Protein AF-0000000076683366 (afdb_homodimer)

Nearest PDB structures (foldseek):
  3f72-assembly2_C  TM=7.910E-01  e=5.993E-04  Staphylococcus aureus
  1u2w-assembly1_A  TM=7.918E-01  e=7.223E-04  Staphylococcus aureus
  5hs9-assembly1_A  TM=7.122E-01  e=3.648E-02  Bacillus subtilis subsp. subtilis str. 168
  7kd3-assembly1_B  TM=6.855E-01  e=3.648E-02  Clostridioides difficile R20291
  1bja-assembly2_B  TM=6.372E-01  e=1.190E-01  Tequatrovirus T4

Solvent-accessible surface area (backbone atoms only — not comparable to full-atom values): 16752 Å² total; per-residue (Å²): 123,71,62,60,56,52,50,52,50,51,51,49,50,51,48,47,50,48,51,50,50,55,62,62,58,48,68,76,67,58,68,83,62,76,67,84,69,70,72,18,38,36,36,39,34,34,35,40,61,40,73,90,39,78,44,73,48,74,49,76,46,52,41,61,51,41,66,68,72,39,32,64,67,7,35,54,35,47,30,55,50,45,39,74,57,46,44,53,51,50,52,46,32,55,57,39,65,44,32,70,67,53,40,37,74,70,60,63,30,94,37,68,69,59,39,51,55,52,48,49,49,28,34,77,51,59,57,35,41,77,56,97,71,35,33,31,54,45,72,86,42,50,55,31,52,53,44,35,28,59,42,28,43,94,126,122,69,60,60,56,52,50,51,50,50,53,50,50,51,49,48,51,50,50,50,49,56,60,61,59,48,68,75,67,60,69,82,60,76,67,84,69,70,73,19,38,35,37,38,33,33,33,40,62,41,71,90,40,78,42,74,50,75,50,75,47,52,40,62,50,41,66,70,72,38,34,64,68,6,36,53,35,47,29,55,50,44,37,73,58,46,43,52,51,50,51,46,31,57,57,38,66,44,32,71,67,52,39,37,74,70,61,64,30,93,37,70,67,58,38,50,53,51,49,47,48,28,36,76,51,58,56,36,40,76,56,96,69,36,34,32,54,45,72,87,43,51,56,30,51,52,44,36,27,59,42,28,43,94,123

Foldseek 3Di:
DVVVVVVVVVVVVVVVVVVVVVVVPPPVVVVPPPPDPPFDKDKFWDWDQEPVGIATDIDMDTPVCCVPPVPPLVVQLVVLCPDQLSVLVLVVQRHPKDALVVCCVVVSDVDSVRSCVSQVSNVVSQQWDDDPRIIHGDRNCNRVVVVVVVVPDDD/DVVVVVVVVVVVVVVVVVVVVVVVPPPVVVVPPPPPPPFDKDKFWDWDQEPVGIATDIDMDTPVCCVPPVPPLVVQLVVLCPDQLSVLVLVVQRHHKDALVVCCVVVSDVDSVRSCVSVVSNVVSQQWDDDPRIIHGDRNCNRVVVVVVVVPDDD

Sequence (310 aa):
MDSLIERRLAELESRIVALEASASTRPDQKPTVRYDEVAGTVSFGGQAITGAGEVEYQWHRPTDYLRQEAFESSLERVGALAHPVRHAIMQQLLTTSTSVHELVELGIVSSTGTAYHHISALQASGWVRKKDGVLSIPPGRIIPLLTIVAAGENHMDSLIERRLAELESRIVALEASASTRPDQKPTVRYDEVAGTVSFGGQAITGAGEVEYQWHRPTDYLRQEAFESSLERVGALAHPVRHAIMQQLLTTSTSVHELVELGIVSSTGTAYHHISALQASGWVRKKDGVLSIPPGRIIPLLTIVAAGENH

InterPro domains:
  IPR011991 ArsR-like helix-turn-helix domain [cd00090] (80-130)
  IPR036388 Winged helix-like DNA-binding domain superfamily [G3DSA:1.10.10.10] (66-134)
  IPR036390 Winged helix DNA-binding domain superfamily [SSF46785] (60-130)

pLDDT: mean 83.83, std 20.77, range [31.48, 98.56]

Radius of gyration: 24.84 Å; Cα contacts (8 Å, |Δi|>4): 456; chains: 2; bounding box: 64×83×51 Å

Organism: NCBI:txid1408189

Structure (mmCIF, N/CA/C/O backbone):
data_AF-0000000076683366-model_v1
#
loop_
_entity.id
_entity.type
_entity.pdbx_description
1 polymer 'ArsR family transcriptional regulator'
#
loop_
_atom_site.group_PDB
_atom_site.id
_atom_site.type_symbol
_atom_site.label_atom_id
_atom_site.label_alt_id
_atom_site.label_comp_id
_atom_site.label_asym_id
_atom_site.label_entity_id
_atom_site.label_seq_id
_atom_site.pdbx_PDB_ins_code
_atom_site.Cartn_x
_atom_site.Cartn_y
_atom_site.Cartn_z
_atom_site.occupancy
_atom_site.B_iso_or_equiv
_atom_site.auth_seq_id
_atom_site.auth_comp_id
_atom_site.auth_asym_id
_atom_site.auth_atom_id
_atom_site.pdbx_PDB_model_num
ATOM 1 N N . MET A 1 1 ? -44.094 38.969 -12.242 1 44.12 1 MET A N 1
ATOM 2 C CA . MET A 1 1 ? -42.969 38.5 -11.414 1 44.12 1 MET A CA 1
ATOM 3 C C . MET A 1 1 ? -42.844 37 -11.422 1 44.12 1 MET A C 1
ATOM 5 O O . MET A 1 1 ? -41.75 36.438 -11.266 1 44.12 1 MET A O 1
ATOM 9 N N . ASP A 1 2 ? -44 36.312 -11.633 1 59.44 2 ASP A N 1
ATOM 10 C CA . ASP A 1 2 ? -44.156 34.844 -11.562 1 59.44 2 ASP A CA 1
ATOM 11 C C . ASP A 1 2 ? -43.531 34.156 -12.781 1 59.44 2 ASP A C 1
ATOM 13 O O . ASP A 1 2 ? -43.062 33.031 -12.695 1 59.44 2 ASP A O 1
ATOM 17 N N . SER A 1 3 ? -43.219 35 -13.82 1 68.75 3 SER A N 1
ATOM 18 C CA . SER A 1 3 ? -42.844 34.438 -15.117 1 68.75 3 SER A CA 1
ATOM 19 C C . SER A 1 3 ? -41.344 34.094 -15.156 1 68.75 3 SER A C 1
ATOM 21 O O . SER A 1 3 ? -40.969 33.094 -15.773 1 68.75 3 SER A O 1
ATOM 23 N N . LEU A 1 4 ? -40.594 34.875 -14.406 1 62.81 4 LEU A N 1
ATOM 24 C CA . LEU A 1 4 ? -39.156 34.625 -14.422 1 62.81 4 LEU A CA 1
ATOM 25 C C . LEU A 1 4 ? -38.812 33.344 -13.672 1 62.81 4 LEU A C 1
ATOM 27 O O . LEU A 1 4 ? -37.938 32.562 -14.125 1 62.81 4 LEU A O 1
ATOM 31 N N . ILE A 1 5 ? -39.562 33.188 -12.586 1 58.47 5 ILE A N 1
ATOM 32 C CA . ILE A 1 5 ? -39.312 31.984 -11.789 1 58.47 5 ILE A CA 1
ATOM 33 C C . ILE A 1 5 ? -39.719 30.734 -12.578 1 58.47 5 ILE A C 1
ATOM 35 O O . ILE A 1 5 ? -39 29.734 -12.562 1 58.47 5 ILE A O 1
ATOM 39 N N . GLU A 1 6 ? -40.75 30.828 -13.336 1 60.09 6 GLU A N 1
ATOM 40 C CA . GLU A 1 6 ? -41.219 29.688 -14.125 1 60.09 6 GLU A CA 1
ATOM 41 C C . GLU A 1 6 ? -40.219 29.344 -15.234 1 60.09 6 GLU A C 1
ATOM 43 O O . GLU A 1 6 ? -39.969 28.172 -15.516 1 60.09 6 GLU A O 1
ATOM 48 N N . ARG A 1 7 ? -39.594 30.422 -15.75 1 60.88 7 ARG A N 1
ATOM 49 C CA . ARG A 1 7 ? -38.594 30.203 -16.797 1 60.88 7 ARG A CA 1
ATOM 50 C C . ARG A 1 7 ? -37.344 29.547 -16.234 1 60.88 7 ARG A C 1
ATOM 52 O O . ARG A 1 7 ? -36.781 28.641 -16.859 1 60.88 7 ARG A O 1
ATOM 59 N N . ARG A 1 8 ? -37 30 -15.055 1 58.78 8 ARG A N 1
ATOM 60 C CA . ARG A 1 8 ? -35.812 29.422 -14.438 1 58.78 8 ARG A CA 1
ATOM 61 C C . ARG A 1 8 ? -36.031 27.969 -14.039 1 58.78 8 ARG A C 1
ATOM 63 O O . ARG A 1 8 ? -35.156 27.125 -14.203 1 58.78 8 ARG A O 1
ATOM 70 N N . LEU A 1 9 ? -37.281 27.688 -13.633 1 59.53 9 LEU A N 1
ATOM 71 C CA . LEU A 1 9 ? -37.625 26.312 -13.266 1 59.53 9 LEU A CA 1
ATOM 72 C C . LEU A 1 9 ? -37.594 25.406 -14.5 1 59.53 9 LEU A C 1
ATOM 74 O O . LEU A 1 9 ? -37.125 24.281 -14.438 1 59.53 9 LEU A O 1
ATOM 78 N N . ALA A 1 10 ? -38 25.922 -15.609 1 65.56 10 ALA A N 1
ATOM 79 C CA . ALA A 1 10 ? -38 25.141 -16.844 1 65.56 10 ALA A CA 1
ATOM 80 C C . ALA A 1 10 ? -36.594 24.844 -17.328 1 65.56 10 ALA A C 1
ATOM 82 O O . ALA A 1 10 ? -36.312 23.734 -17.797 1 65.56 10 ALA A O 1
ATOM 83 N N . GLU A 1 11 ? -35.75 25.828 -17.156 1 62.75 11 GLU A N 1
ATOM 84 C CA . GLU A 1 11 ? -34.375 25.625 -17.578 1 62.75 11 GLU A CA 1
ATOM 85 C C . GLU A 1 11 ? -33.688 24.594 -16.688 1 62.75 11 GLU A C 1
ATOM 87 O O . GLU A 1 11 ? -32.906 23.766 -17.172 1 62.75 11 GLU A O 1
ATOM 92 N N . LEU A 1 12 ? -34 24.719 -15.375 1 60.31 12 LEU A N 1
ATOM 93 C CA . LEU A 1 12 ? -33.406 23.75 -14.461 1 60.31 12 LEU A CA 1
ATOM 94 C C . LEU A 1 12 ? -33.906 22.344 -14.727 1 60.31 12 LEU A C 1
ATOM 96 O O . LEU A 1 12 ? -33.156 21.375 -14.695 1 60.31 12 LEU A O 1
ATOM 100 N N . GLU A 1 13 ? -35.125 22.188 -14.992 1 64.56 13 GLU A N 1
ATOM 101 C CA . GLU A 1 13 ? -35.688 20.891 -15.32 1 64.56 13 GLU A CA 1
ATOM 102 C C . GLU A 1 13 ? -35.094 20.312 -16.594 1 64.56 13 GLU A C 1
ATOM 104 O O . GLU A 1 13 ? -34.812 19.125 -16.672 1 64.56 13 GLU A O 1
ATOM 109 N N . SER A 1 14 ? -34.844 21.188 -17.547 1 66.31 14 SER A N 1
ATOM 110 C CA . SER A 1 14 ? -34.219 20.766 -18.781 1 66.31 14 SER A CA 1
ATOM 111 C C . SER A 1 14 ? -32.781 20.281 -18.547 1 66.31 14 SER A C 1
ATOM 113 O O . SER A 1 14 ? -32.344 19.297 -19.141 1 66.31 14 SER A O 1
ATOM 115 N N . ARG A 1 15 ? -32.125 20.984 -17.625 1 58.88 15 ARG A N 1
ATOM 116 C CA . ARG A 1 15 ? -30.766 20.578 -17.312 1 58.88 15 ARG A CA 1
ATOM 117 C C . ARG A 1 15 ? -30.75 19.234 -16.578 1 58.88 15 ARG A C 1
ATOM 119 O O . ARG A 1 15 ? -29.875 18.391 -16.844 1 58.88 15 ARG A O 1
ATOM 126 N N . ILE A 1 16 ? -31.734 19.016 -15.734 1 57.88 16 ILE A N 1
ATOM 127 C CA . ILE A 1 16 ? -31.812 17.734 -15.039 1 57.88 16 ILE A CA 1
ATOM 128 C C . ILE A 1 16 ? -32.094 16.625 -16.047 1 57.88 16 ILE A C 1
ATOM 130 O O . ILE A 1 16 ? -31.5 15.547 -15.977 1 57.88 16 ILE A O 1
ATOM 134 N N . VAL A 1 17 ? -33 16.859 -16.906 1 59.88 17 VAL A N 1
ATOM 135 C CA . VAL A 1 17 ? -33.312 15.867 -17.906 1 59.88 17 VAL A CA 1
ATOM 136 C C . VAL A 1 17 ? -32.094 15.539 -18.734 1 59.88 17 VAL A C 1
ATOM 138 O O . VAL A 1 17 ? -31.812 14.367 -19.031 1 59.88 17 VAL A O 1
ATOM 141 N N . ALA A 1 18 ? -31.328 16.609 -19.062 1 56.91 18 ALA A N 1
ATOM 142 C CA . ALA A 1 18 ? -30.109 16.406 -19.844 1 56.91 18 ALA A CA 1
ATOM 143 C C . ALA A 1 18 ? -29.078 15.625 -19.031 1 56.91 18 ALA A C 1
ATOM 145 O O . ALA A 1 18 ? -28.406 14.734 -19.562 1 56.91 18 ALA A O 1
ATOM 146 N N . LEU A 1 19 ? -28.969 15.914 -17.734 1 51.5 19 LEU A N 1
ATOM 147 C CA . LEU A 1 19 ? -28.031 15.195 -16.875 1 51.5 19 LEU A CA 1
ATOM 148 C C . LEU A 1 19 ? -28.484 13.758 -16.656 1 51.5 19 LEU A C 1
ATOM 150 O O . LEU A 1 19 ? -27.672 12.836 -16.641 1 51.5 19 LEU A O 1
ATOM 154 N N . GLU A 1 20 ? -29.734 13.578 -16.453 1 52.38 20 GLU A N 1
ATOM 155 C CA . GLU A 1 20 ? -30.25 12.227 -16.312 1 52.38 20 GLU A CA 1
ATOM 156 C C . GLU A 1 20 ? -30.078 11.422 -17.594 1 52.38 20 GLU A C 1
ATOM 158 O O . GLU A 1 20 ? -29.75 10.234 -17.547 1 52.38 20 GLU A O 1
ATOM 163 N N . ALA A 1 21 ? -30.359 12.078 -18.719 1 50.31 21 ALA A N 1
ATOM 164 C CA . ALA A 1 21 ? -30.188 11.438 -20.031 1 50.31 21 ALA A CA 1
ATOM 165 C C . ALA A 1 21 ? -28.734 11.086 -20.281 1 50.31 21 ALA A C 1
ATOM 167 O O . ALA A 1 21 ? -28.438 10.023 -20.828 1 50.31 21 ALA A O 1
ATOM 168 N N . SER A 1 22 ? -27.781 12.055 -19.953 1 45.84 22 SER A N 1
ATOM 169 C CA . SER A 1 22 ? -26.359 11.758 -20.094 1 45.84 22 SER A CA 1
ATOM 170 C C . SER A 1 22 ? -25.922 10.648 -19.156 1 45.84 22 SER A C 1
ATOM 172 O O . SER A 1 22 ? -25.016 9.883 -19.469 1 45.84 22 SER A O 1
ATOM 174 N N . ALA A 1 23 ? -26.547 10.625 -17.891 1 43.62 23 ALA A N 1
ATOM 175 C CA . ALA A 1 23 ? -26.219 9.547 -16.969 1 43.62 23 ALA A CA 1
ATOM 176 C C . ALA A 1 23 ? -26.766 8.211 -17.469 1 43.62 23 ALA A C 1
ATOM 178 O O . ALA A 1 23 ? -26.156 7.164 -17.266 1 43.62 23 ALA A O 1
ATOM 179 N N . SER A 1 24 ? -27.922 8.273 -18.016 1 41.22 24 SER A N 1
ATOM 180 C CA . SER A 1 24 ? -28.531 7.043 -18.516 1 41.22 24 SER A CA 1
ATOM 181 C C . SER A 1 24 ? -27.812 6.531 -19.766 1 41.22 24 SER A C 1
ATOM 183 O O . SER A 1 24 ? -27.906 5.352 -20.109 1 41.22 24 SER A O 1
ATOM 185 N N . THR A 1 25 ? -27.359 7.477 -20.562 1 40.66 25 THR A N 1
ATOM 186 C CA . THR A 1 25 ? -26.766 6.984 -21.797 1 40.66 25 THR A CA 1
ATOM 187 C C . THR A 1 25 ? -25.375 6.426 -21.547 1 40.66 25 THR A C 1
ATOM 189 O O . THR A 1 25 ? -24.625 6.152 -22.484 1 40.66 25 THR A O 1
ATOM 192 N N . ARG A 1 26 ? -24.797 6.746 -20.375 1 35.91 26 ARG A N 1
ATOM 193 C CA . ARG A 1 26 ? -23.594 5.938 -20.328 1 35.91 26 ARG A CA 1
ATOM 194 C C . ARG A 1 26 ? -23.906 4.457 -20.5 1 35.91 26 ARG A C 1
ATOM 196 O O . ARG A 1 26 ? -24.641 3.879 -19.703 1 35.91 26 ARG A O 1
ATOM 203 N N . PRO A 1 27 ? -24.031 4.008 -21.656 1 31.84 27 PRO A N 1
ATOM 204 C CA . PRO A 1 27 ? -24.266 2.568 -21.781 1 31.84 27 PRO A CA 1
ATOM 205 C C . PRO A 1 27 ? -23.578 1.766 -20.672 1 31.84 27 PRO A C 1
ATOM 207 O O . PRO A 1 27 ? -22.453 2.078 -20.297 1 31.84 27 PRO A O 1
ATOM 210 N N . ASP A 1 28 ? -24.266 1.354 -19.625 1 32.62 28 ASP A N 1
ATOM 211 C CA . ASP A 1 28 ? -23.797 0.214 -18.844 1 32.62 28 ASP A CA 1
ATOM 212 C C . ASP A 1 28 ? -23.094 -0.812 -19.719 1 32.62 28 ASP A C 1
ATOM 214 O O . ASP A 1 28 ? -23.75 -1.651 -20.344 1 32.62 28 ASP A O 1
ATOM 218 N N . GLN A 1 29 ? -22.438 -0.366 -20.734 1 33.47 29 GLN A N 1
ATOM 219 C CA . GLN A 1 29 ? -21.734 -1.474 -21.375 1 33.47 29 GLN A CA 1
ATOM 220 C C . GLN A 1 29 ? -21.297 -2.512 -20.344 1 33.47 29 GLN A C 1
ATOM 222 O O . GLN A 1 29 ? -20.406 -2.258 -19.531 1 33.47 29 GLN A O 1
ATOM 227 N N . LYS A 1 30 ? -22.234 -3.146 -19.859 1 34.09 30 LYS A N 1
ATOM 228 C CA . LYS A 1 30 ? -21.922 -4.41 -19.188 1 34.09 30 LYS A CA 1
ATOM 229 C C . LYS A 1 30 ? -20.781 -5.133 -19.891 1 34.09 30 LYS A C 1
ATOM 231 O O . LYS A 1 30 ? -20.875 -5.438 -21.078 1 34.09 30 LYS A O 1
ATOM 236 N N . PRO A 1 31 ? -19.531 -4.863 -19.656 1 34.16 31 PRO A N 1
ATOM 237 C CA . PRO A 1 31 ? -18.734 -5.855 -20.375 1 34.16 31 PRO A CA 1
ATOM 238 C C . PRO A 1 31 ? -19.438 -7.203 -20.516 1 34.16 31 PRO A C 1
ATOM 240 O O . PRO A 1 31 ? -20.188 -7.598 -19.609 1 34.16 31 PRO A O 1
ATOM 243 N N . THR A 1 32 ? -20.172 -7.602 -21.469 1 33.31 32 THR A N 1
ATOM 244 C CA . THR A 1 32 ? -20.375 -9.031 -21.656 1 33.31 32 THR A CA 1
ATOM 245 C C . THR A 1 32 ? -19.281 -9.836 -20.953 1 33.31 32 THR A C 1
ATOM 247 O O . THR A 1 32 ? -18.172 -9.953 -21.453 1 33.31 32 THR A O 1
ATOM 250 N N . VAL A 1 33 ? -19.156 -9.469 -19.719 1 35.44 33 VAL A N 1
ATOM 251 C CA . VAL A 1 33 ? -18.391 -10.344 -18.844 1 35.44 33 VAL A CA 1
ATOM 252 C C . VAL A 1 33 ? -18.797 -11.797 -19.078 1 35.44 33 VAL A C 1
ATOM 254 O O . VAL A 1 33 ? -19.953 -12.164 -18.859 1 35.44 33 VAL A O 1
ATOM 257 N N . ARG A 1 34 ? -18.438 -12.461 -20.109 1 34.75 34 ARG A N 1
ATOM 258 C CA . ARG A 1 34 ? -18.406 -13.914 -20 1 34.75 34 ARG A CA 1
ATOM 259 C C . ARG A 1 34 ? -18.359 -14.344 -18.531 1 34.75 34 ARG A C 1
ATOM 261 O O . ARG A 1 34 ? -17.484 -13.898 -17.781 1 34.75 34 ARG A O 1
ATOM 268 N N . TYR A 1 35 ? -19.5 -14.719 -17.766 1 34.53 35 TYR A N 1
ATOM 269 C CA . TYR A 1 35 ? -19.875 -15.336 -16.5 1 34.53 35 TYR A CA 1
ATOM 270 C C . TYR A 1 35 ? -18.688 -16.078 -15.891 1 34.53 35 TYR A C 1
ATOM 272 O O . TYR A 1 35 ? -18.5 -16.078 -14.672 1 34.53 35 TYR A O 1
ATOM 280 N N . ASP A 1 36 ? -18.219 -17.172 -16.547 1 38.06 36 ASP A N 1
ATOM 281 C CA . ASP A 1 36 ? -17.781 -18.328 -15.773 1 38.06 36 ASP A CA 1
ATOM 282 C C . ASP A 1 36 ? -16.703 -17.938 -14.766 1 38.06 36 ASP A C 1
ATOM 284 O O . ASP A 1 36 ? -16.281 -18.766 -13.945 1 38.06 36 ASP A O 1
ATOM 288 N N . GLU A 1 37 ? -15.625 -17.188 -15.125 1 46.41 37 GLU A N 1
ATOM 289 C CA . GLU A 1 37 ? -14.531 -16.984 -14.172 1 46.41 37 GLU A CA 1
ATOM 290 C C . GLU A 1 37 ? -14.938 -16.016 -13.07 1 46.41 37 GLU A C 1
ATOM 292 O O . GLU A 1 37 ? -15.305 -14.867 -13.352 1 46.41 37 GLU A O 1
ATOM 297 N N . VAL A 1 38 ? -15.844 -16.312 -12.055 1 49.78 38 VAL A N 1
ATOM 298 C CA . VAL A 1 38 ? -16.172 -15.688 -10.781 1 49.78 38 VAL A CA 1
ATOM 299 C C . VAL A 1 38 ? -15.164 -14.578 -10.484 1 49.78 38 VAL A C 1
ATOM 301 O O . VAL A 1 38 ? -14.023 -14.852 -10.125 1 49.78 38 VAL A O 1
ATOM 304 N N . ALA A 1 39 ? -15.094 -13.391 -11.102 1 69.31 39 ALA A N 1
ATOM 305 C CA . ALA A 1 39 ? -14.281 -12.18 -11.047 1 69.31 39 ALA A CA 1
ATOM 306 C C . ALA A 1 39 ? -14.445 -11.469 -9.703 1 69.31 39 ALA A C 1
ATOM 308 O O . ALA A 1 39 ? -15.562 -11.258 -9.242 1 69.31 39 ALA A O 1
ATOM 309 N N . GLY A 1 40 ? -13.734 -11.711 -8.602 1 91 40 GLY A N 1
ATOM 310 C CA . GLY A 1 40 ? -13.695 -11.094 -7.281 1 91 40 GLY A CA 1
ATOM 311 C C . GLY A 1 40 ? -13.586 -9.578 -7.336 1 91 40 GLY A C 1
ATOM 312 O O . GLY A 1 40 ? -13.359 -9.008 -8.406 1 91 40 GLY A O 1
ATOM 313 N N . THR A 1 41 ? -14.164 -8.898 -6.309 1 95.94 41 THR A N 1
ATOM 314 C CA . THR A 1 41 ? -14.062 -7.449 -6.188 1 95.94 41 THR A CA 1
ATOM 315 C C . THR A 1 41 ? -13.359 -7.062 -4.891 1 95.94 41 THR A C 1
ATOM 317 O O . THR A 1 41 ? -13.328 -7.848 -3.939 1 95.94 41 THR A O 1
ATOM 320 N N . VAL A 1 42 ? -12.781 -5.934 -4.965 1 97.62 42 VAL A N 1
ATOM 321 C CA . VAL A 1 42 ? -12.227 -5.297 -3.775 1 97.62 42 VAL A CA 1
ATOM 322 C C . VAL A 1 42 ? -12.836 -3.902 -3.609 1 97.62 42 VAL A C 1
ATOM 324 O O . VAL A 1 42 ? -13.023 -3.18 -4.59 1 97.62 42 VAL A O 1
ATOM 327 N N . SER A 1 43 ? -13.109 -3.529 -2.361 1 98.19 43 SER A N 1
ATOM 328 C CA . SER A 1 43 ? -13.602 -2.195 -2.023 1 98.19 43 SER A CA 1
ATOM 329 C C . SER A 1 43 ? -12.891 -1.64 -0.795 1 98.19 43 SER A C 1
ATOM 331 O O . SER A 1 43 ? -12.453 -2.398 0.071 1 98.19 43 SER A O 1
ATOM 333 N N . PHE A 1 44 ? -12.797 -0.328 -0.761 1 98.44 44 PHE A N 1
ATOM 334 C CA . PHE A 1 44 ? -12.352 0.36 0.443 1 98.44 44 PHE A CA 1
ATOM 335 C C . PHE A 1 44 ? -13.023 1.719 0.577 1 98.44 44 PHE A C 1
ATOM 337 O O . PHE A 1 44 ? -13.586 2.238 -0.392 1 98.44 44 PHE A O 1
ATOM 344 N N . GLY A 1 45 ? -12.961 2.207 1.709 1 97.75 45 GLY A N 1
ATOM 345 C CA . GLY A 1 45 ? -13.547 3.504 2.012 1 97.75 45 GLY A CA 1
ATOM 346 C C . GLY A 1 45 ? -13.398 3.898 3.471 1 97.75 45 GLY A C 1
ATOM 347 O O . GLY A 1 45 ? -12.852 3.141 4.27 1 97.75 45 GLY A O 1
ATOM 348 N N . GLY A 1 46 ? -13.844 5.156 3.678 1 97.31 46 GLY A N 1
ATOM 349 C CA . GLY A 1 46 ? -13.766 5.648 5.043 1 97.31 46 GLY A CA 1
ATOM 350 C C . GLY A 1 46 ? -14.047 7.133 5.164 1 97.31 46 GLY A C 1
ATOM 351 O O . GLY A 1 46 ? -14.531 7.758 4.215 1 97.31 46 GLY A O 1
ATOM 352 N N . GLN A 1 47 ? -13.898 7.535 6.336 1 95 47 GLN A N 1
ATOM 353 C CA . GLN A 1 47 ? -14.031 8.938 6.707 1 95 47 GLN A CA 1
ATOM 354 C C . GLN A 1 47 ? -12.914 9.367 7.648 1 95 47 GLN A C 1
ATOM 356 O O . GLN A 1 47 ? -12.508 8.609 8.523 1 95 47 GLN A O 1
ATOM 361 N N . ALA A 1 48 ? -12.484 10.539 7.379 1 93.12 48 ALA A N 1
ATOM 362 C CA . ALA A 1 48 ? -11.438 11.078 8.25 1 93.12 48 ALA A CA 1
ATOM 363 C C . ALA A 1 48 ? -11.609 12.586 8.43 1 93.12 48 ALA A C 1
ATOM 365 O O . ALA A 1 48 ? -12.188 13.258 7.578 1 93.12 48 ALA A O 1
ATOM 366 N N . ILE A 1 49 ? -11.172 12.992 9.547 1 84.31 49 ILE A N 1
ATOM 367 C CA . ILE A 1 49 ? -11.102 14.422 9.812 1 84.31 49 ILE A CA 1
ATOM 368 C C . ILE A 1 49 ? -9.648 14.883 9.812 1 84.31 49 ILE A C 1
ATOM 370 O O . ILE A 1 49 ? -8.812 14.328 10.531 1 84.31 49 ILE A O 1
ATOM 374 N N . THR A 1 50 ? -9.391 15.734 8.938 1 78.75 50 THR A N 1
ATOM 375 C CA . THR A 1 50 ? -8.047 16.297 8.867 1 78.75 50 THR A CA 1
ATOM 376 C C . THR A 1 50 ? -8.078 17.812 9.133 1 78.75 50 THR A C 1
ATOM 378 O O . THR A 1 50 ? -9.141 18.375 9.383 1 78.75 50 THR A O 1
ATOM 381 N N . GLY A 1 51 ? -6.848 18.391 9.266 1 72.81 51 GLY A N 1
ATOM 382 C CA . GLY A 1 51 ? -6.797 19.828 9.375 1 72.81 51 GLY A CA 1
ATOM 383 C C . GLY A 1 51 ? -7.523 20.547 8.25 1 72.81 51 GLY A C 1
ATOM 384 O O . GLY A 1 51 ? -7.992 21.672 8.414 1 72.81 51 GLY A O 1
ATOM 385 N N . ALA A 1 52 ? -7.562 19.906 7.117 1 72.06 52 ALA A N 1
ATOM 386 C CA . ALA A 1 52 ? -8.172 20.516 5.938 1 72.06 52 ALA A CA 1
ATOM 387 C C . ALA A 1 52 ? -9.68 20.281 5.91 1 72.06 52 ALA A C 1
ATOM 389 O O . ALA A 1 52 ? -10.383 20.844 5.074 1 72.06 52 ALA A O 1
ATOM 390 N N . GLY A 1 53 ? -10.18 19.594 6.816 1 81.5 53 GLY A N 1
ATOM 391 C CA . GLY A 1 53 ? -11.602 19.297 6.848 1 81.5 53 GLY A CA 1
ATOM 392 C C . GLY A 1 53 ? -11.906 17.812 6.836 1 81.5 53 GLY A C 1
ATOM 393 O O . GLY A 1 53 ? -11.016 16.984 7.039 1 81.5 53 GLY A O 1
ATOM 394 N N . GLU A 1 54 ? -13.188 17.578 6.664 1 89.62 54 GLU A N 1
ATOM 395 C CA . GLU A 1 54 ? -13.641 16.203 6.637 1 89.62 54 GLU A CA 1
ATOM 396 C C . GLU A 1 54 ? -13.555 15.617 5.223 1 89.62 54 GLU A C 1
ATOM 398 O O . GLU A 1 54 ? -13.898 16.297 4.25 1 89.62 54 GLU A O 1
ATOM 403 N N . VAL A 1 55 ? -13.078 14.391 5.176 1 93 55 VAL A N 1
ATOM 404 C CA . VAL A 1 55 ? -13.023 13.711 3.883 1 93 55 VAL A CA 1
ATOM 405 C C . VAL A 1 55 ? -13.727 12.359 3.975 1 93 55 VAL A C 1
ATOM 407 O O . VAL A 1 55 ? -13.617 11.656 4.984 1 93 55 VAL A O 1
ATOM 410 N N . GLU A 1 56 ? -14.531 12.078 2.977 1 93.62 56 GLU A N 1
ATOM 411 C CA . GLU A 1 56 ? -15.188 10.781 2.797 1 93.62 56 GLU A CA 1
ATOM 412 C C . GLU A 1 56 ? -14.938 10.234 1.396 1 93.62 56 GLU A C 1
ATOM 414 O O . GLU A 1 56 ? -15.008 10.969 0.41 1 93.62 56 GLU A O 1
ATOM 419 N N . TYR A 1 57 ? -14.656 8.977 1.355 1 93 57 TYR A N 1
ATOM 420 C CA . TYR A 1 57 ? -14.258 8.383 0.083 1 93 57 TYR A CA 1
ATOM 421 C C . TYR A 1 57 ? -14.586 6.895 0.051 1 93 57 TYR A C 1
ATOM 423 O O . TYR A 1 57 ? -14.484 6.207 1.071 1 93 57 TYR A O 1
ATOM 431 N N . GLN A 1 58 ? -15.086 6.391 -1.068 1 94.94 58 GLN A N 1
ATOM 432 C CA . GLN A 1 58 ? -15.281 4.969 -1.316 1 94.94 58 GLN A CA 1
ATOM 433 C C . GLN A 1 58 ? -14.852 4.594 -2.732 1 94.94 58 GLN A C 1
ATOM 435 O O . GLN A 1 58 ? -15.086 5.348 -3.68 1 94.94 58 GLN A O 1
ATOM 440 N N . TRP A 1 59 ? -14.266 3.498 -2.867 1 96.06 59 TRP A N 1
ATOM 441 C CA . TRP A 1 59 ? -13.742 3.016 -4.141 1 96.06 59 TRP A CA 1
ATOM 442 C C . TRP A 1 59 ? -13.977 1.518 -4.293 1 96.06 59 TRP A C 1
ATOM 444 O O . TRP A 1 59 ? -13.914 0.769 -3.316 1 96.06 59 TRP A O 1
ATOM 454 N N . HIS A 1 60 ? -14.336 1.061 -5.477 1 96.25 60 HIS A N 1
ATOM 455 C CA . HIS A 1 60 ? -14.625 -0.333 -5.793 1 96.25 60 HIS A CA 1
ATOM 456 C C . HIS A 1 60 ? -14.039 -0.722 -7.148 1 96.25 60 HIS A C 1
ATOM 458 O O . HIS A 1 60 ? -14.203 0.003 -8.133 1 96.25 60 HIS A O 1
ATOM 464 N N . ARG A 1 61 ? -13.383 -1.888 -7.188 1 96.75 61 ARG A N 1
ATOM 465 C CA . ARG A 1 61 ? -12.773 -2.354 -8.43 1 96.75 61 ARG A CA 1
ATOM 466 C C . ARG A 1 61 ? -12.875 -3.869 -8.555 1 96.75 61 ARG A C 1
ATOM 468 O O . ARG A 1 61 ? -12.773 -4.59 -7.559 1 96.75 61 ARG A O 1
ATOM 475 N N . PRO A 1 62 ? -13.086 -4.359 -9.773 1 96.19 62 PRO A N 1
ATOM 476 C CA . PRO A 1 62 ? -12.938 -5.801 -9.992 1 96.19 62 PRO A CA 1
ATOM 477 C C . PRO A 1 62 ? -11.508 -6.285 -9.789 1 96.19 62 PRO A C 1
ATOM 479 O O . PRO A 1 62 ? -10.555 -5.578 -10.133 1 96.19 62 PRO A O 1
ATOM 482 N N . THR A 1 63 ? -11.352 -7.449 -9.211 1 95.5 63 THR A N 1
ATOM 483 C CA . THR A 1 63 ? -10.023 -7.961 -8.891 1 95.5 63 THR A CA 1
ATOM 484 C C . THR A 1 63 ? -9.219 -8.227 -10.164 1 95.5 63 THR A C 1
ATOM 486 O O . THR A 1 63 ? -7.996 -8.078 -10.172 1 95.5 63 THR A O 1
ATOM 489 N N . ASP A 1 64 ? -9.836 -8.586 -11.266 1 92.88 64 ASP A N 1
ATOM 490 C CA . ASP A 1 64 ? -9.125 -8.844 -12.516 1 92.88 64 ASP A CA 1
ATOM 491 C C . ASP A 1 64 ? -8.445 -7.578 -13.031 1 92.88 64 ASP A C 1
ATOM 493 O O . ASP A 1 64 ? -7.309 -7.633 -13.508 1 92.88 64 ASP A O 1
ATOM 497 N N . TYR A 1 65 ? -9.156 -6.547 -12.945 1 95.38 65 TYR A N 1
ATOM 498 C CA . TYR A 1 65 ? -8.586 -5.27 -13.344 1 95.38 65 TYR A CA 1
ATOM 499 C C . TYR A 1 65 ? -7.363 -4.93 -12.492 1 95.38 65 TYR A C 1
ATOM 501 O O . TYR A 1 65 ? -6.332 -4.504 -13.023 1 95.38 65 TYR A O 1
ATOM 509 N N . LEU A 1 66 ? -7.484 -5.07 -11.211 1 96.31 66 LEU A N 1
ATOM 510 C CA . LEU A 1 66 ? -6.398 -4.746 -10.297 1 96.31 66 LEU A CA 1
ATOM 511 C C . LEU A 1 66 ? -5.18 -5.625 -10.562 1 96.31 66 LEU A C 1
ATOM 513 O O . LEU A 1 66 ? -4.047 -5.137 -10.555 1 96.31 66 LEU A O 1
ATOM 517 N N . ARG A 1 67 ? -5.383 -6.875 -10.844 1 93.12 67 ARG A N 1
ATOM 518 C CA . ARG A 1 67 ? -4.316 -7.852 -11.047 1 93.12 67 ARG A CA 1
ATOM 519 C C . ARG A 1 67 ? -3.576 -7.602 -12.352 1 93.12 67 ARG A C 1
ATOM 521 O O . ARG A 1 67 ? -2.371 -7.848 -12.445 1 93.12 67 ARG A O 1
ATOM 528 N N . GLN A 1 68 ? -4.23 -7.07 -13.32 1 91.44 68 GLN A N 1
ATOM 529 C CA . GLN A 1 68 ? -3.656 -7.043 -14.664 1 91.44 68 GLN A CA 1
ATOM 530 C C . GLN A 1 68 ? -3.338 -5.617 -15.102 1 91.44 68 GLN A C 1
ATOM 532 O O . GLN A 1 68 ? -2.244 -5.348 -15.602 1 91.44 68 GLN A O 1
ATOM 537 N N . GLU A 1 69 ? -4.199 -4.699 -14.867 1 94.69 69 GLU A N 1
ATOM 538 C CA . GLU A 1 69 ? -4.078 -3.373 -15.469 1 94.69 69 GLU A CA 1
ATOM 539 C C . GLU A 1 69 ? -3.461 -2.381 -14.484 1 94.69 69 GLU A C 1
ATOM 541 O O . GLU A 1 69 ? -2.65 -1.539 -14.875 1 94.69 69 GLU A O 1
ATOM 546 N N . ALA A 1 70 ? -3.836 -2.455 -13.25 1 96.69 70 ALA A N 1
ATOM 547 C CA . ALA A 1 70 ? -3.467 -1.404 -12.305 1 96.69 70 ALA A CA 1
ATOM 548 C C . ALA A 1 70 ? -2.275 -1.831 -11.445 1 96.69 70 ALA A C 1
ATOM 550 O O . ALA A 1 70 ? -1.66 -1.003 -10.773 1 96.69 70 ALA A O 1
ATOM 551 N N . PHE A 1 71 ? -1.907 -3.092 -11.508 1 96.62 71 PHE A N 1
ATOM 552 C CA . PHE A 1 71 ? -1.029 -3.697 -10.508 1 96.62 71 PHE A CA 1
ATOM 553 C C . PHE A 1 71 ? 0.296 -2.949 -10.43 1 96.62 71 PHE A C 1
ATOM 555 O O . PHE A 1 71 ? 0.613 -2.346 -9.406 1 96.62 71 PHE A O 1
ATOM 562 N N . GLU A 1 72 ? 1.027 -2.834 -11.469 1 95.75 72 GLU A N 1
ATOM 563 C CA . GLU A 1 72 ? 2.387 -2.299 -11.461 1 95.75 72 GLU A CA 1
ATOM 564 C C . GLU A 1 72 ? 2.385 -0.792 -11.219 1 95.75 72 GLU A C 1
ATOM 566 O O . GLU A 1 72 ? 3.119 -0.294 -10.359 1 95.75 72 GLU A O 1
ATOM 571 N N . SER A 1 73 ? 1.583 -0.07 -11.984 1 96.56 73 SER A N 1
ATOM 572 C CA . SER A 1 73 ? 1.57 1.384 -11.852 1 96.56 73 SER A CA 1
ATOM 573 C C . SER A 1 73 ? 1.153 1.812 -10.453 1 96.56 73 SER A C 1
ATOM 575 O O . SER A 1 73 ? 1.699 2.771 -9.898 1 96.56 73 SER A O 1
ATOM 577 N N . SER A 1 74 ? 0.186 1.113 -9.891 1 97.56 74 SER A N 1
ATOM 578 C CA . SER A 1 74 ? -0.274 1.42 -8.539 1 97.56 74 SER A CA 1
ATOM 579 C C . SER A 1 74 ? 0.822 1.164 -7.512 1 97.56 74 SER A C 1
ATOM 581 O O . SER A 1 74 ? 1.078 2.006 -6.648 1 97.56 74 SER A O 1
ATOM 583 N N . LEU A 1 75 ? 1.465 0.027 -7.613 1 97.25 75 LEU A N 1
ATOM 584 C CA . LEU A 1 75 ? 2.479 -0.323 -6.625 1 97.25 75 LEU A CA 1
ATOM 585 C C . LEU A 1 75 ? 3.699 0.583 -6.754 1 97.25 75 LEU A C 1
ATOM 587 O O . LEU A 1 75 ? 4.391 0.845 -5.766 1 97.25 75 LEU A O 1
ATOM 591 N N . GLU A 1 76 ? 3.934 1.095 -7.945 1 96.12 76 GLU A N 1
ATOM 592 C CA . GLU A 1 76 ? 4.98 2.102 -8.102 1 96.12 76 GLU A CA 1
ATOM 593 C C . GLU A 1 76 ? 4.652 3.367 -7.316 1 96.12 76 GLU A C 1
ATOM 595 O O . GLU A 1 76 ? 5.52 3.926 -6.641 1 96.12 76 GLU A O 1
ATOM 600 N N . ARG A 1 77 ? 3.473 3.809 -7.418 1 97.19 77 ARG A N 1
ATOM 601 C CA . ARG A 1 77 ? 3.033 4.977 -6.66 1 97.19 77 ARG A CA 1
ATOM 602 C C . ARG A 1 77 ? 3.113 4.723 -5.16 1 97.19 77 ARG A C 1
ATOM 604 O O . ARG A 1 77 ? 3.543 5.59 -4.398 1 97.19 77 ARG A O 1
ATOM 611 N N . VAL A 1 78 ? 2.668 3.521 -4.777 1 97.81 78 VAL A N 1
ATOM 612 C CA . VAL A 1 78 ? 2.705 3.139 -3.371 1 97.81 78 VAL A CA 1
ATOM 613 C C . VAL A 1 78 ? 4.152 3.084 -2.889 1 97.81 78 VAL A C 1
ATOM 615 O O . VAL A 1 78 ? 4.445 3.42 -1.737 1 97.81 78 VAL A O 1
ATOM 618 N N . GLY A 1 79 ? 5.043 2.715 -3.758 1 97.06 79 GLY A N 1
ATOM 619 C CA . GLY A 1 79 ? 6.457 2.6 -3.439 1 97.06 79 GLY A CA 1
ATOM 620 C C . GLY A 1 79 ? 7.074 3.906 -2.975 1 97.06 79 GLY A C 1
ATOM 621 O O . GLY A 1 79 ? 8.031 3.908 -2.197 1 97.06 79 GLY A O 1
ATOM 622 N N . ALA A 1 80 ? 6.535 4.988 -3.393 1 97.25 80 ALA A N 1
ATOM 623 C CA . ALA A 1 80 ? 7.035 6.301 -2.99 1 97.25 80 ALA A CA 1
ATOM 624 C C . ALA A 1 80 ? 6.859 6.516 -1.49 1 97.25 80 ALA A C 1
ATOM 626 O O . ALA A 1 80 ? 7.543 7.348 -0.892 1 97.25 80 ALA A O 1
ATOM 627 N N . LEU A 1 81 ? 5.969 5.781 -0.882 1 97.56 81 LEU A N 1
ATOM 628 C CA . LEU A 1 81 ? 5.691 5.902 0.545 1 97.56 81 LEU A CA 1
ATOM 629 C C . LEU A 1 81 ? 6.691 5.098 1.364 1 97.56 81 LEU A C 1
ATOM 631 O O . LEU A 1 81 ? 6.805 5.285 2.578 1 97.56 81 LEU A O 1
ATOM 635 N N . ALA A 1 82 ? 7.289 4.188 0.683 1 93.06 82 ALA A N 1
ATOM 636 C CA . ALA A 1 82 ? 8.07 3.174 1.383 1 93.06 82 ALA A CA 1
ATOM 637 C C . ALA A 1 82 ? 9.453 3.711 1.759 1 93.06 82 ALA A C 1
ATOM 639 O O . ALA A 1 82 ? 10.477 3.18 1.316 1 93.06 82 ALA A O 1
ATOM 640 N N . HIS A 1 83 ? 9.57 4.652 2.496 1 95.38 83 HIS A N 1
ATOM 641 C CA . HIS A 1 83 ? 10.773 5.293 3.021 1 95.38 83 HIS A CA 1
ATOM 642 C C . HIS A 1 83 ? 10.531 5.863 4.414 1 95.38 83 HIS A C 1
ATOM 644 O O . HIS A 1 83 ? 9.555 6.574 4.637 1 95.38 83 HIS A O 1
ATOM 650 N N . PRO A 1 84 ? 11.438 5.656 5.316 1 94.88 84 PRO A N 1
ATOM 651 C CA . PRO A 1 84 ? 11.18 6.074 6.695 1 94.88 84 PRO A CA 1
ATOM 652 C C . PRO A 1 84 ? 10.945 7.578 6.824 1 94.88 84 PRO A C 1
ATOM 654 O O . PRO A 1 84 ? 10.031 8.008 7.527 1 94.88 84 PRO A O 1
ATOM 657 N N . VAL A 1 85 ? 11.766 8.336 6.203 1 96.62 85 VAL A N 1
ATOM 658 C CA . VAL A 1 85 ? 11.625 9.789 6.27 1 96.62 85 VAL A CA 1
ATOM 659 C C . VAL A 1 85 ? 10.297 10.203 5.648 1 96.62 85 VAL A C 1
ATOM 661 O O . VAL A 1 85 ? 9.617 11.102 6.16 1 96.62 85 VAL A O 1
ATOM 664 N N . ARG A 1 86 ? 9.914 9.562 4.578 1 97.81 86 ARG A N 1
ATOM 665 C CA . ARG A 1 86 ? 8.664 9.898 3.914 1 97.81 86 ARG A CA 1
ATOM 666 C C . ARG A 1 86 ? 7.465 9.469 4.75 1 97.81 86 ARG A C 1
ATOM 668 O O . ARG A 1 86 ? 6.422 10.125 4.738 1 97.81 86 ARG A O 1
ATOM 675 N N . HIS A 1 87 ? 7.602 8.398 5.5 1 96.44 87 HIS A N 1
ATOM 676 C CA . HIS A 1 87 ? 6.578 8.031 6.477 1 96.44 87 HIS A CA 1
ATOM 677 C C . HIS A 1 87 ? 6.332 9.172 7.465 1 96.44 87 HIS A C 1
ATOM 679 O O . HIS A 1 87 ? 5.184 9.57 7.684 1 96.44 87 HIS A O 1
ATOM 685 N N . ALA A 1 88 ? 7.402 9.68 7.973 1 96.19 88 ALA A N 1
ATOM 686 C CA . ALA A 1 88 ? 7.316 10.742 8.969 1 96.19 88 ALA A CA 1
ATOM 687 C C . ALA A 1 88 ? 6.703 12.008 8.375 1 96.19 88 ALA A C 1
ATOM 689 O O . ALA A 1 88 ? 5.898 12.68 9.023 1 96.19 88 ALA A O 1
ATOM 690 N N . ILE A 1 89 ? 7.109 12.297 7.164 1 97.5 89 ILE A N 1
ATOM 691 C CA . ILE A 1 89 ? 6.551 13.453 6.473 1 97.5 89 ILE A CA 1
ATOM 692 C C . ILE A 1 89 ? 5.039 13.289 6.32 1 97.5 89 ILE A C 1
ATOM 694 O O . ILE A 1 89 ? 4.273 14.195 6.645 1 97.5 89 ILE A O 1
ATOM 698 N N . MET A 1 90 ? 4.648 12.141 5.871 1 97 90 MET A N 1
ATOM 699 C CA . MET A 1 90 ? 3.23 11.891 5.633 1 97 90 MET A CA 1
ATOM 700 C C . MET A 1 90 ? 2.445 11.938 6.941 1 97 90 MET A C 1
ATOM 702 O O . MET A 1 90 ? 1.328 12.461 6.98 1 97 90 MET A O 1
ATOM 706 N N . GLN A 1 91 ? 2.955 11.383 7.945 1 94 91 GLN A N 1
ATOM 707 C CA . GLN A 1 91 ? 2.309 11.43 9.25 1 94 91 GLN A CA 1
ATOM 708 C C . GLN A 1 91 ? 2.086 12.867 9.703 1 94 91 GLN A C 1
ATOM 710 O O . GLN A 1 91 ? 1.015 13.203 10.211 1 94 91 GLN A O 1
ATOM 715 N N . GLN A 1 92 ? 3.098 13.672 9.562 1 94.12 92 GLN A N 1
ATOM 716 C CA . GLN A 1 92 ? 2.979 15.078 9.906 1 94.12 92 GLN A CA 1
ATOM 717 C C . GLN A 1 92 ? 1.889 15.758 9.086 1 94.12 92 GLN A C 1
ATOM 719 O O . GLN A 1 92 ? 1.078 16.516 9.617 1 94.12 92 GLN A O 1
ATOM 724 N N . LEU A 1 93 ? 1.872 15.469 7.805 1 95.38 93 LEU A N 1
ATOM 725 C CA . LEU A 1 93 ? 0.931 16.125 6.91 1 95.38 93 LEU A CA 1
ATOM 726 C C . LEU A 1 93 ? -0.497 15.672 7.184 1 95.38 93 LEU A C 1
ATOM 728 O O . LEU A 1 93 ? -1.453 16.391 6.871 1 95.38 93 LEU A O 1
ATOM 732 N N . LEU A 1 94 ? -0.696 14.508 7.73 1 92.88 94 LEU A N 1
ATOM 733 C CA . LEU A 1 94 ? -2.021 14.047 8.133 1 92.88 94 LEU A CA 1
ATOM 734 C C . LEU A 1 94 ? -2.553 14.875 9.297 1 92.88 94 LEU A C 1
ATOM 736 O O . LEU A 1 94 ? -3.768 14.992 9.477 1 92.88 94 LEU A O 1
ATOM 740 N N . THR A 1 95 ? -1.726 15.391 10.039 1 89.5 95 THR A N 1
ATOM 741 C CA . THR A 1 95 ? -2.107 16.188 11.203 1 89.5 95 THR A CA 1
ATOM 742 C C . THR A 1 95 ? -2.324 17.641 10.805 1 89.5 95 THR A C 1
ATOM 744 O O . THR A 1 95 ? -3.387 18.219 11.07 1 89.5 95 THR A O 1
ATOM 747 N N . THR A 1 96 ? -1.266 18.156 10.141 1 91.06 96 THR A N 1
ATOM 748 C CA . THR A 1 96 ? -1.324 19.562 9.766 1 91.06 96 THR A CA 1
ATOM 749 C C . THR A 1 96 ? -0.463 19.828 8.531 1 91.06 96 THR A C 1
ATOM 751 O O . THR A 1 96 ? 0.659 19.328 8.438 1 91.06 96 THR A O 1
ATOM 754 N N . SER A 1 97 ? -1.062 20.656 7.648 1 94.69 97 SER A N 1
ATOM 755 C CA . SER A 1 97 ? -0.241 21.141 6.547 1 94.69 97 SER A CA 1
ATOM 756 C C . SER A 1 97 ? 0.966 21.922 7.062 1 94.69 97 SER A C 1
ATOM 758 O O . SER A 1 97 ? 0.889 22.578 8.102 1 94.69 97 SER A O 1
ATOM 760 N N . THR A 1 98 ? 2.096 21.797 6.348 1 95.38 98 THR A N 1
ATOM 761 C CA . THR A 1 98 ? 3.324 22.422 6.828 1 95.38 98 THR A CA 1
ATOM 762 C C . THR A 1 98 ? 4.215 22.828 5.66 1 95.38 98 THR A C 1
ATOM 764 O O . THR A 1 98 ? 3.811 22.734 4.5 1 95.38 98 THR A O 1
ATOM 767 N N . SER A 1 99 ? 5.367 23.391 5.973 1 97.38 99 SER A N 1
ATOM 768 C CA . SER A 1 99 ? 6.336 23.797 4.965 1 97.38 99 SER A CA 1
ATOM 769 C C . SER A 1 99 ? 7.633 23 5.086 1 97.38 99 SER A C 1
ATOM 771 O O . SER A 1 99 ? 7.867 22.344 6.098 1 97.38 99 SER A O 1
ATOM 773 N N . VAL A 1 100 ? 8.43 23.078 4.035 1 97.38 100 VAL A N 1
ATOM 774 C CA . VAL A 1 100 ? 9.734 22.422 4.051 1 97.38 100 VAL A CA 1
ATOM 775 C C . VAL A 1 100 ? 10.539 22.922 5.25 1 97.38 100 VAL A C 1
ATOM 777 O O . VAL A 1 100 ? 11.164 22.125 5.953 1 97.38 100 VAL A O 1
ATOM 780 N N . HIS A 1 101 ? 10.508 24.203 5.441 1 96.56 101 HIS A N 1
ATOM 781 C CA . HIS A 1 101 ? 11.242 24.797 6.543 1 96.56 101 HIS A CA 1
ATOM 782 C C . HIS A 1 101 ? 10.797 24.219 7.883 1 96.56 101 HIS A C 1
ATOM 784 O O . HIS A 1 101 ? 11.633 23.891 8.734 1 96.56 101 HIS A O 1
ATOM 790 N N . GLU A 1 102 ? 9.531 24.094 8.078 1 97.06 102 GLU A N 1
ATOM 791 C CA . GLU A 1 102 ? 8.992 23.562 9.32 1 97.06 102 GLU A CA 1
ATOM 792 C C . GLU A 1 102 ? 9.375 22.094 9.516 1 97.06 102 GLU A C 1
ATOM 794 O O . GLU A 1 102 ? 9.609 21.656 10.641 1 97.06 102 GLU A O 1
ATOM 799 N N . LEU A 1 103 ? 9.375 21.312 8.461 1 97.44 103 LEU A N 1
ATOM 800 C CA . LEU A 1 103 ? 9.781 19.922 8.539 1 97.44 103 LEU A CA 1
ATOM 801 C C . LEU A 1 103 ? 11.203 19.797 9.07 1 97.44 103 LEU A C 1
ATOM 803 O O . LEU A 1 103 ? 11.5 18.906 9.875 1 97.44 103 LEU A O 1
ATOM 807 N N . VAL A 1 104 ? 12.109 20.688 8.641 1 97 104 VAL A N 1
ATOM 808 C CA . VAL A 1 104 ? 13.5 20.703 9.094 1 97 104 VAL A CA 1
ATOM 809 C C . VAL A 1 104 ? 13.555 21.109 10.562 1 97 104 VAL A C 1
ATOM 811 O O . VAL A 1 104 ? 14.266 20.469 11.359 1 97 104 VAL A O 1
ATOM 814 N N . GLU A 1 105 ? 12.82 22.109 10.891 1 96.81 105 GLU A N 1
ATOM 815 C CA . GLU A 1 105 ? 12.789 22.609 12.266 1 96.81 105 GLU A CA 1
ATOM 816 C C . GLU A 1 105 ? 12.289 21.531 13.227 1 96.81 105 GLU A C 1
ATOM 818 O O . GLU A 1 105 ? 12.766 21.438 14.367 1 96.81 105 GLU A O 1
ATOM 823 N N . LEU A 1 106 ? 11.344 20.75 12.742 1 95.56 106 LEU A N 1
ATOM 824 C CA . LEU A 1 106 ? 10.758 19.688 13.555 1 95.56 106 LEU A CA 1
ATOM 825 C C . LEU A 1 106 ? 11.711 18.484 13.648 1 95.56 106 LEU A C 1
ATOM 827 O O . LEU A 1 106 ? 11.461 17.547 14.414 1 95.56 106 LEU A O 1
ATOM 831 N N . GLY A 1 107 ? 12.766 18.422 12.852 1 96.38 107 GLY A N 1
ATOM 832 C CA . GLY A 1 107 ? 13.742 17.344 12.875 1 96.38 107 GLY A CA 1
ATOM 833 C C . GLY A 1 107 ? 13.305 16.125 12.078 1 96.38 107 GLY A C 1
ATOM 834 O O . GLY A 1 107 ? 13.859 15.047 12.242 1 96.38 107 GLY A O 1
ATOM 835 N N . ILE A 1 108 ? 12.305 16.266 11.305 1 96.06 108 ILE A N 1
ATOM 836 C CA . ILE A 1 108 ? 11.797 15.164 10.492 1 96.06 108 ILE A CA 1
ATOM 837 C C . ILE A 1 108 ? 12.766 14.875 9.352 1 96.06 108 ILE A C 1
ATOM 839 O O . ILE A 1 108 ? 12.969 13.719 8.977 1 96.06 108 ILE A O 1
ATOM 843 N N . VAL A 1 109 ? 13.289 15.93 8.859 1 96.12 109 VAL A N 1
ATOM 844 C CA . VAL A 1 109 ? 14.289 15.82 7.797 1 96.12 109 VAL A CA 1
ATOM 845 C C . VAL A 1 109 ? 15.562 16.562 8.211 1 96.12 109 VAL A C 1
ATOM 847 O O . VAL A 1 109 ? 15.508 17.562 8.93 1 96.12 109 VAL A O 1
ATOM 850 N N . SER A 1 110 ? 16.672 16.062 7.73 1 93.62 110 SER A N 1
ATOM 851 C CA . SER A 1 110 ? 17.969 16.531 8.227 1 93.62 110 SER A CA 1
ATOM 852 C C . SER A 1 110 ? 18.359 17.859 7.582 1 93.62 110 SER A C 1
ATOM 854 O O . SER A 1 110 ? 19.141 18.609 8.148 1 93.62 110 SER A O 1
ATOM 856 N N . SER A 1 111 ? 17.938 18.078 6.359 1 95.06 111 SER A N 1
ATOM 857 C CA . SER A 1 111 ? 18.281 19.312 5.645 1 95.06 111 SER A CA 1
ATOM 858 C C . SER A 1 111 ? 17.219 19.672 4.621 1 95.06 111 SER A C 1
ATOM 860 O O . SER A 1 111 ? 16.391 18.844 4.254 1 95.06 111 SER A O 1
ATOM 862 N N . THR A 1 112 ? 17.328 20.875 4.16 1 93.56 112 THR A N 1
ATOM 863 C CA . THR A 1 112 ? 16.422 21.359 3.133 1 93.56 112 THR A CA 1
ATOM 864 C C . THR A 1 112 ? 16.578 20.547 1.846 1 93.56 112 THR A C 1
ATOM 866 O O . THR A 1 112 ? 15.586 20.234 1.181 1 93.56 112 THR A O 1
ATOM 869 N N . GLY A 1 113 ? 17.812 20.312 1.506 1 95.31 113 GLY A N 1
ATOM 870 C CA . GLY A 1 113 ? 18.062 19.5 0.32 1 95.31 113 GLY A CA 1
ATOM 871 C C . GLY A 1 113 ? 17.406 18.141 0.383 1 95.31 113 GLY A C 1
ATOM 872 O O . GLY A 1 113 ? 16.75 17.703 -0.567 1 95.31 113 GLY A O 1
ATOM 873 N N . THR A 1 114 ? 17.609 17.453 1.464 1 95 114 THR A N 1
ATOM 874 C CA . THR A 1 114 ? 17.016 16.141 1.684 1 95 114 THR A CA 1
ATOM 875 C C . THR A 1 114 ? 15.492 16.219 1.683 1 95 114 THR A C 1
ATOM 877 O O . THR A 1 114 ? 14.82 15.352 1.134 1 95 114 THR A O 1
ATOM 880 N N . ALA A 1 115 ? 15.031 17.266 2.256 1 96.69 115 ALA A N 1
ATOM 881 C CA . ALA A 1 115 ? 13.586 17.469 2.275 1 96.69 115 ALA A CA 1
ATOM 882 C C . ALA A 1 115 ? 13.031 17.594 0.858 1 96.69 115 ALA A C 1
ATOM 884 O O . ALA A 1 115 ? 12.031 16.953 0.522 1 96.69 115 ALA A O 1
ATOM 885 N N . TYR A 1 116 ? 13.625 18.391 0.06 1 96.88 116 TYR A N 1
ATOM 886 C CA . TYR A 1 116 ? 13.156 18.609 -1.304 1 96.88 116 TYR A CA 1
ATOM 887 C C . TYR A 1 116 ? 13.188 17.312 -2.104 1 96.88 116 TYR A C 1
ATOM 889 O O . TYR A 1 116 ? 12.289 17.031 -2.898 1 96.88 116 TYR A O 1
ATOM 897 N N . HIS A 1 117 ? 14.211 16.531 -1.881 1 97.44 117 HIS A N 1
ATOM 898 C CA . HIS A 1 117 ? 14.305 15.242 -2.555 1 97.44 117 HIS A CA 1
ATOM 899 C C . HIS A 1 117 ? 13.109 14.359 -2.215 1 97.44 117 HIS A C 1
ATOM 901 O O . HIS A 1 117 ? 12.453 13.82 -3.111 1 97.44 117 HIS A O 1
ATOM 907 N N . HIS A 1 118 ? 12.805 14.219 -0.989 1 97.94 118 HIS A N 1
ATOM 908 C CA . HIS A 1 118 ? 11.703 13.375 -0.549 1 97.94 118 HIS A CA 1
ATOM 909 C C . HIS A 1 118 ? 10.359 13.961 -0.962 1 97.94 118 HIS A C 1
ATOM 911 O O . HIS A 1 118 ? 9.469 13.234 -1.406 1 97.94 118 HIS A O 1
ATOM 917 N N . ILE A 1 119 ? 10.234 15.203 -0.815 1 98.12 119 ILE A N 1
ATOM 918 C CA . ILE A 1 119 ? 8.977 15.867 -1.157 1 98.12 119 ILE A CA 1
ATOM 919 C C . ILE A 1 119 ? 8.719 15.75 -2.658 1 98.12 119 ILE A C 1
ATOM 921 O O . ILE A 1 119 ? 7.586 15.531 -3.084 1 98.12 119 ILE A O 1
ATOM 925 N N . SER A 1 120 ? 9.797 15.93 -3.463 1 98.06 120 SER A N 1
ATOM 926 C CA . SER A 1 120 ? 9.656 15.773 -4.906 1 98.06 120 SER A CA 1
ATOM 927 C C . SER A 1 120 ? 9.148 14.383 -5.266 1 98.06 120 SER A C 1
ATOM 929 O O . SER A 1 120 ? 8.273 14.242 -6.125 1 98.06 120 SER A O 1
ATOM 931 N N . ALA A 1 121 ? 9.672 13.352 -4.668 1 97.69 121 ALA A N 1
ATOM 932 C CA . ALA A 1 121 ? 9.234 11.984 -4.902 1 97.69 121 ALA A CA 1
ATOM 933 C C . ALA A 1 121 ? 7.762 11.812 -4.527 1 97.69 121 ALA A C 1
ATOM 935 O O . ALA A 1 121 ? 6.992 11.195 -5.273 1 97.69 121 ALA A O 1
ATOM 936 N N . LEU A 1 122 ? 7.371 12.352 -3.412 1 98.19 122 LEU A N 1
ATOM 937 C CA . LEU A 1 122 ? 6 12.25 -2.926 1 98.19 122 LEU A CA 1
ATOM 938 C C . LEU A 1 122 ? 5.047 13.039 -3.818 1 98.19 122 LEU A C 1
ATOM 940 O O . LEU A 1 122 ? 3.91 12.617 -4.043 1 98.19 122 LEU A O 1
ATOM 944 N N . GLN A 1 123 ? 5.531 14.156 -4.344 1 97.94 123 GLN A N 1
ATOM 945 C CA . GLN A 1 123 ? 4.723 14.953 -5.262 1 97.94 123 GLN A CA 1
ATOM 946 C C . GLN A 1 123 ? 4.551 14.242 -6.602 1 97.94 123 GLN A C 1
ATOM 948 O O . GLN A 1 123 ? 3.445 14.18 -7.137 1 97.94 123 GLN A O 1
ATOM 953 N N . ALA A 1 124 ? 5.621 13.734 -7.105 1 97.38 124 ALA A N 1
ATOM 954 C CA . ALA A 1 124 ? 5.602 13.062 -8.398 1 97.38 124 ALA A CA 1
ATOM 955 C C . ALA A 1 124 ? 4.641 11.875 -8.383 1 97.38 124 ALA A C 1
ATOM 957 O O . ALA A 1 124 ? 4.031 11.547 -9.406 1 97.38 124 ALA A O 1
ATOM 958 N N . SER A 1 125 ? 4.492 11.297 -7.266 1 97.44 125 SER A N 1
ATOM 959 C CA . SER A 1 125 ? 3.639 10.117 -7.145 1 97.44 125 SER A CA 1
ATOM 960 C C . SER A 1 125 ? 2.238 10.5 -6.672 1 97.44 125 SER A C 1
ATOM 962 O O . SER A 1 125 ? 1.403 9.625 -6.426 1 97.44 125 SER A O 1
ATOM 964 N N . GLY A 1 126 ? 1.997 11.758 -6.375 1 97.44 126 GLY A N 1
ATOM 965 C CA . GLY A 1 126 ? 0.657 12.266 -6.129 1 97.44 126 GLY A CA 1
ATOM 966 C C . GLY A 1 126 ? 0.278 12.266 -4.66 1 97.44 126 GLY A C 1
ATOM 967 O O . GLY A 1 126 ? -0.88 12.5 -4.312 1 97.44 126 GLY A O 1
ATOM 968 N N . TRP A 1 127 ? 1.129 12.031 -3.771 1 97.94 127 TRP A N 1
ATOM 969 C CA . TRP A 1 127 ? 0.809 11.883 -2.355 1 97.94 127 TRP A CA 1
ATOM 970 C C . TRP A 1 127 ? 0.861 13.227 -1.642 1 97.94 127 TRP A C 1
ATOM 972 O O . TRP A 1 127 ? 0.245 13.406 -0.588 1 97.94 127 TRP A O 1
ATOM 982 N N . VAL A 1 128 ? 1.607 14.18 -2.193 1 98.12 128 VAL A N 1
ATOM 983 C CA . VAL A 1 128 ? 1.767 15.492 -1.58 1 98.12 128 VAL A CA 1
ATOM 984 C C . VAL A 1 128 ? 1.521 16.578 -2.621 1 98.12 128 VAL A C 1
ATOM 986 O O . VAL A 1 128 ? 1.879 16.422 -3.791 1 98.12 128 VAL A O 1
ATOM 989 N N . ARG A 1 129 ? 0.945 17.562 -2.205 1 97.31 129 ARG A N 1
ATOM 990 C CA . ARG A 1 129 ? 0.75 18.766 -2.996 1 97.31 129 ARG A CA 1
ATOM 991 C C . ARG A 1 129 ? 1.413 19.969 -2.332 1 97.31 129 ARG A C 1
ATOM 993 O O . ARG A 1 129 ? 1.373 20.109 -1.108 1 97.31 129 ARG A O 1
ATOM 1000 N N . LYS A 1 130 ? 2.031 20.781 -3.1 1 97.38 130 LYS A N 1
ATOM 1001 C CA . LYS A 1 130 ? 2.611 22.031 -2.629 1 97.38 130 LYS A CA 1
ATOM 1002 C C . LYS A 1 130 ? 1.913 23.234 -3.262 1 97.38 130 LYS A C 1
ATOM 1004 O O . LYS A 1 130 ? 1.86 23.359 -4.488 1 97.38 130 LYS A O 1
ATOM 1009 N N . LYS A 1 131 ? 1.308 24.047 -2.488 1 96.25 131 LYS A N 1
ATOM 1010 C CA . LYS A 1 131 ? 0.691 25.297 -2.93 1 96.25 131 LYS A CA 1
ATOM 1011 C C . LYS A 1 131 ? 1.152 26.469 -2.07 1 96.25 131 LYS A C 1
ATOM 1013 O O . LYS A 1 131 ? 1.004 26.453 -0.846 1 96.25 131 LYS A O 1
ATOM 1018 N N . ASP A 1 132 ? 1.759 27.469 -2.711 1 96.56 132 ASP A N 1
ATOM 1019 C CA . ASP A 1 132 ? 2.217 28.688 -2.047 1 96.56 132 ASP A CA 1
ATOM 1020 C C . ASP A 1 132 ? 3.105 28.359 -0.85 1 96.56 132 ASP A C 1
ATOM 1022 O O . ASP A 1 132 ? 2.914 28.906 0.24 1 96.56 132 ASP A O 1
ATOM 1026 N N . GLY A 1 133 ? 3.916 27.406 -1.005 1 96.31 133 GLY A N 1
ATOM 1027 C CA . GLY A 1 133 ? 4.902 27.062 0.007 1 96.31 133 GLY A CA 1
ATOM 1028 C C . GLY A 1 133 ? 4.359 26.125 1.069 1 96.31 133 GLY A C 1
ATOM 1029 O O . GLY A 1 133 ? 5.09 25.703 1.968 1 96.31 133 GLY A O 1
ATOM 1030 N N . VAL A 1 134 ? 3.061 25.781 0.949 1 97.19 134 VAL A N 1
ATOM 1031 C CA . VAL A 1 134 ? 2.424 24.938 1.945 1 97.19 134 VAL A CA 1
ATOM 1032 C C . VAL A 1 134 ? 2.27 23.516 1.39 1 97.19 134 VAL A C 1
ATOM 1034 O O . VAL A 1 134 ? 1.771 23.328 0.277 1 97.19 134 VAL A O 1
ATOM 1037 N N . LEU A 1 135 ? 2.785 22.516 2.146 1 97.81 135 LEU A N 1
ATOM 1038 C CA . LEU A 1 135 ? 2.672 21.109 1.808 1 97.81 135 LEU A CA 1
ATOM 1039 C C . LEU A 1 135 ? 1.431 20.5 2.447 1 97.81 135 LEU A C 1
ATOM 1041 O O . LEU A 1 135 ? 1.154 20.734 3.625 1 97.81 135 LEU A O 1
ATOM 1045 N N . SER A 1 136 ? 0.704 19.75 1.641 1 97.06 136 SER A N 1
ATOM 1046 C CA . SER A 1 136 ? -0.455 19.031 2.168 1 97.06 136 SER A CA 1
ATOM 1047 C C . SER A 1 136 ? -0.707 17.75 1.402 1 97.06 136 SER A C 1
ATOM 1049 O O . SER A 1 136 ? -0.164 17.547 0.313 1 97.06 136 SER A O 1
ATOM 1051 N N . ILE A 1 137 ? -1.441 16.859 2.014 1 96.75 137 ILE A N 1
ATOM 1052 C CA . ILE A 1 137 ? -1.945 15.688 1.299 1 96.75 137 ILE A CA 1
ATOM 1053 C C . ILE A 1 137 ? -3.225 16.047 0.551 1 96.75 137 ILE A C 1
ATOM 1055 O O . ILE A 1 137 ? -4.164 16.594 1.141 1 96.75 137 ILE A O 1
ATOM 1059 N N . PRO A 1 138 ? -3.213 15.789 -0.82 1 95.25 138 PRO A N 1
ATOM 1060 C CA . PRO A 1 138 ? -4.496 16 -1.494 1 95.25 138 PRO A CA 1
ATOM 1061 C C . PRO A 1 138 ? -5.648 15.258 -0.81 1 95.25 138 PRO A C 1
ATOM 1063 O O . PRO A 1 138 ? -5.492 14.109 -0.403 1 95.25 138 PRO A O 1
ATOM 1066 N N . PRO A 1 139 ? -6.805 15.898 -0.657 1 93.38 139 PRO A N 1
ATOM 1067 C CA . PRO A 1 139 ? -7.922 15.281 0.059 1 93.38 139 PRO A CA 1
ATOM 1068 C C . PRO A 1 139 ? -8.266 13.891 -0.477 1 93.38 139 PRO A C 1
ATOM 1070 O O . PRO A 1 139 ? -8.594 12.992 0.298 1 93.38 139 PRO A O 1
ATOM 1073 N N . GLY A 1 140 ? -8.234 13.68 -1.75 1 94 140 GLY A N 1
ATOM 1074 C CA . GLY A 1 140 ? -8.57 12.406 -2.367 1 94 140 GLY A CA 1
ATOM 1075 C C . GLY A 1 140 ? -7.578 11.305 -2.033 1 94 140 GLY A C 1
ATOM 1076 O O . GLY A 1 140 ? -7.848 10.133 -2.287 1 94 140 GLY A O 1
ATOM 1077 N N . ARG A 1 141 ? -6.449 11.641 -1.367 1 96.31 141 ARG A N 1
ATOM 1078 C CA . ARG A 1 141 ? -5.398 10.656 -1.104 1 96.31 141 ARG A CA 1
ATOM 1079 C C . ARG A 1 141 ? -5.375 10.266 0.37 1 96.31 141 ARG A C 1
ATOM 1081 O O . ARG A 1 141 ? -4.691 9.312 0.753 1 96.31 141 ARG A O 1
ATOM 1088 N N . ILE A 1 142 ? -6.164 10.93 1.16 1 96 142 ILE A N 1
ATOM 1089 C CA . ILE A 1 142 ? -6.117 10.703 2.602 1 96 142 ILE A CA 1
ATOM 1090 C C . ILE A 1 142 ? -6.66 9.312 2.926 1 96 142 ILE A C 1
ATOM 1092 O O . ILE A 1 142 ? -5.988 8.523 3.596 1 96 142 ILE A O 1
ATOM 1096 N N . ILE A 1 143 ? -7.805 9 2.412 1 96.94 143 ILE A N 1
ATOM 1097 C CA . ILE A 1 143 ? -8.406 7.707 2.709 1 96.94 143 ILE A CA 1
ATOM 1098 C C . ILE A 1 143 ? -7.594 6.598 2.039 1 96.94 143 ILE A C 1
ATOM 1100 O O . ILE A 1 143 ? -7.293 5.578 2.66 1 96.94 143 ILE A O 1
ATOM 1104 N N . PRO A 1 144 ? -7.176 6.742 0.793 1 98.12 144 PRO A N 1
ATOM 1105 C CA . PRO A 1 144 ? -6.297 5.738 0.193 1 98.12 144 PRO A CA 1
ATOM 1106 C C . PRO A 1 144 ? -5.031 5.492 1.013 1 98.12 144 PRO A C 1
ATOM 1108 O O . PRO A 1 144 ? -4.625 4.344 1.203 1 98.12 144 PRO A O 1
ATOM 1111 N N . LEU A 1 145 ? -4.41 6.52 1.516 1 97.5 145 LEU A N 1
ATOM 1112 C CA . LEU A 1 145 ? -3.207 6.367 2.326 1 97.5 145 LEU A CA 1
ATOM 1113 C C . LEU A 1 145 ? -3.498 5.543 3.578 1 97.5 145 LEU A C 1
ATOM 1115 O O . LEU A 1 145 ? -2.781 4.582 3.873 1 97.5 145 LEU A O 1
ATOM 1119 N N . LEU A 1 146 ? -4.547 5.906 4.258 1 97.31 146 LEU A N 1
ATOM 1120 C CA . LEU A 1 146 ? -4.895 5.207 5.488 1 97.31 146 LEU A CA 1
ATOM 1121 C C . LEU A 1 146 ? -5.34 3.779 5.195 1 97.31 146 LEU A C 1
ATOM 1123 O O . LEU A 1 146 ? -5.105 2.873 6 1 97.31 146 LEU A O 1
ATOM 1127 N N . THR A 1 147 ? -5.934 3.57 4.035 1 98.5 147 THR A N 1
ATOM 1128 C CA . THR A 1 147 ? -6.305 2.227 3.605 1 98.5 147 THR A CA 1
ATOM 1129 C C . THR A 1 147 ? -5.066 1.373 3.359 1 98.5 147 THR A C 1
ATOM 1131 O O . THR A 1 147 ? -5.031 0.198 3.729 1 98.5 147 THR A O 1
ATOM 1134 N N . ILE A 1 148 ? -4.09 1.938 2.746 1 98.56 148 ILE A N 1
ATOM 1135 C CA . ILE A 1 148 ? -2.832 1.232 2.531 1 98.56 148 ILE A CA 1
ATOM 1136 C C . ILE A 1 148 ? -2.232 0.822 3.875 1 98.56 148 ILE A C 1
ATOM 1138 O O . ILE A 1 148 ? -1.753 -0.303 4.027 1 98.56 148 ILE A O 1
ATOM 1142 N N . VAL A 1 149 ? -2.285 1.729 4.836 1 98.19 149 VAL A N 1
ATOM 1143 C CA . VAL A 1 149 ? -1.788 1.424 6.172 1 98.19 149 VAL A CA 1
ATOM 1144 C C . VAL A 1 149 ? -2.592 0.274 6.773 1 98.19 149 VAL A C 1
ATOM 1146 O O . VAL A 1 149 ? -2.021 -0.684 7.301 1 98.19 149 VAL A O 1
ATOM 1149 N N . ALA A 1 150 ? -3.861 0.329 6.66 1 98.38 150 ALA A N 1
ATOM 1150 C CA . ALA A 1 150 ? -4.719 -0.72 7.207 1 98.38 150 ALA A CA 1
ATOM 1151 C C . ALA A 1 150 ? -4.422 -2.068 6.559 1 98.38 150 ALA A C 1
ATOM 1153 O O . ALA A 1 150 ? -4.352 -3.092 7.242 1 98.38 150 ALA A O 1
ATOM 1154 N N . ALA A 1 151 ? -4.301 -2.094 5.262 1 98.31 151 ALA A N 1
ATOM 1155 C CA . ALA A 1 151 ? -4.066 -3.324 4.512 1 98.31 151 ALA A CA 1
ATOM 1156 C C . ALA A 1 151 ? -2.672 -3.881 4.797 1 98.31 151 ALA A C 1
ATOM 1158 O O . ALA A 1 151 ? -2.43 -5.078 4.629 1 98.31 151 ALA A O 1
ATOM 1159 N N . GLY A 1 152 ? -1.743 -3.018 5.145 1 97.94 152 GLY A N 1
ATOM 1160 C CA . GLY A 1 152 ? -0.376 -3.426 5.422 1 97.94 152 GLY A CA 1
ATOM 1161 C C . GLY A 1 152 ? -0.184 -3.938 6.84 1 97.94 152 GLY A C 1
ATOM 1162 O O . GLY A 1 152 ? 0.894 -4.426 7.188 1 97.94 152 GLY A O 1
ATOM 1163 N N . GLU A 1 153 ? -1.217 -3.861 7.672 1 96.69 153 GLU A N 1
ATOM 1164 C CA . GLU A 1 153 ? -1.108 -4.363 9.039 1 96.69 153 GLU A CA 1
ATOM 1165 C C . GLU A 1 153 ? -0.846 -5.867 9.055 1 96.69 153 GLU A C 1
ATOM 1167 O O . GLU A 1 153 ? -1.07 -6.551 8.047 1 96.69 153 GLU A O 1
ATOM 1172 N N . ASN A 1 154 ? -0.324 -6.34 10.172 1 89.44 154 ASN A N 1
ATOM 1173 C CA . ASN A 1 154 ? -0.073 -7.766 10.32 1 89.44 154 ASN A CA 1
ATOM 1174 C C . ASN A 1 154 ? -1.314 -8.5 10.82 1 89.44 154 ASN A C 1
ATOM 1176 O O . ASN A 1 154 ? -1.534 -8.617 12.023 1 89.44 154 ASN A O 1
ATOM 1180 N N . HIS A 1 155 ? -2.26 -8.805 9.859 1 76.12 155 HIS A N 1
ATOM 1181 C CA . HIS A 1 155 ? -3.473 -9.531 10.227 1 76.12 155 HIS A CA 1
ATOM 1182 C C . HIS A 1 155 ? -3.23 -11.039 10.242 1 76.12 155 HIS A C 1
ATOM 1184 O O . HIS A 1 155 ? -2.326 -11.531 9.562 1 76.12 155 HIS A O 1
ATOM 1190 N N . MET B 1 1 ? -30.516 -45.281 25.719 1 44.53 1 MET B N 1
ATOM 1191 C CA . MET B 1 1 ? -29.875 -44.688 24.562 1 44.53 1 MET B CA 1
ATOM 1192 C C . MET B 1 1 ? -30.047 -43.156 24.562 1 44.53 1 MET B C 1
ATOM 1194 O O . MET B 1 1 ? -29.188 -42.438 24.078 1 44.53 1 MET B O 1
ATOM 1198 N N . ASP B 1 2 ? -31.172 -42.688 25.203 1 59.97 2 ASP B N 1
ATOM 1199 C CA . ASP B 1 2 ? -31.625 -41.312 25.219 1 59.97 2 ASP B CA 1
ATOM 1200 C C . ASP B 1 2 ? -30.781 -40.469 26.172 1 59.97 2 ASP B C 1
ATOM 1202 O O . ASP B 1 2 ? -30.578 -39.281 25.938 1 59.97 2 ASP B O 1
ATOM 1206 N N . SER B 1 3 ? -29.984 -41.188 27.016 1 68.69 3 SER B N 1
ATOM 1207 C CA . SER B 1 3 ? -29.312 -40.5 28.125 1 68.69 3 SER B CA 1
ATOM 1208 C C . SER B 1 3 ? -27.984 -39.875 27.656 1 68.69 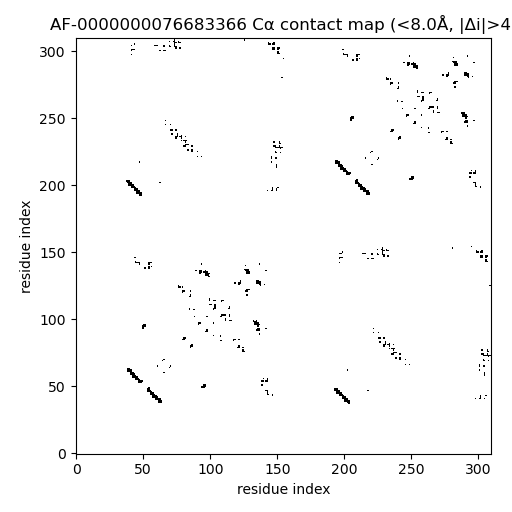3 SER B C 1
ATOM 1210 O O . SER B 1 3 ? -27.609 -38.812 28.125 1 68.69 3 SER B O 1
ATOM 1212 N N . LEU B 1 4 ? -27.391 -40.531 26.672 1 63.44 4 LEU B N 1
ATOM 1213 C CA . LEU B 1 4 ? -26.109 -40.062 26.188 1 63.44 4 LEU B CA 1
ATOM 1214 C C . LEU B 1 4 ? -26.281 -38.781 25.391 1 63.44 4 LEU B C 1
ATOM 1216 O O . LEU B 1 4 ? -25.484 -37.844 25.516 1 63.44 4 LEU B O 1
ATOM 1220 N N . ILE B 1 5 ? -27.422 -38.781 24.688 1 59.31 5 ILE B N 1
ATOM 1221 C CA . ILE B 1 5 ? -27.688 -37.594 23.859 1 59.31 5 ILE B CA 1
ATOM 1222 C C . ILE B 1 5 ? -28 -36.406 24.734 1 59.31 5 ILE B C 1
ATOM 1224 O O . ILE B 1 5 ? -27.531 -35.281 24.469 1 59.31 5 ILE B O 1
ATOM 1228 N N . GLU B 1 6 ? -28.656 -36.625 25.828 1 60.88 6 GLU B N 1
ATOM 1229 C CA . GLU B 1 6 ? -29.031 -35.562 26.734 1 60.88 6 GLU B CA 1
ATOM 1230 C C . GLU B 1 6 ? -27.797 -34.969 27.438 1 60.88 6 GLU B C 1
ATOM 1232 O O . GLU B 1 6 ? -27.703 -33.781 27.641 1 60.88 6 GLU B O 1
ATOM 1237 N N . ARG B 1 7 ? -26.844 -35.906 27.688 1 60.41 7 ARG B N 1
ATOM 1238 C CA . ARG B 1 7 ? -25.625 -35.469 28.344 1 60.41 7 ARG B CA 1
ATOM 1239 C C . ARG B 1 7 ? -24.766 -34.625 27.391 1 60.41 7 ARG B C 1
ATOM 1241 O O . ARG B 1 7 ? -24.203 -33.625 27.766 1 60.41 7 ARG B O 1
ATOM 1248 N N . ARG B 1 8 ? -24.766 -35.094 26.141 1 59 8 ARG B N 1
ATOM 1249 C CA . ARG B 1 8 ? -23.984 -34.344 25.156 1 59 8 ARG B CA 1
ATOM 1250 C C . ARG B 1 8 ? -24.594 -32.969 24.875 1 59 8 ARG B C 1
ATOM 1252 O O . ARG B 1 8 ? -23.875 -31.984 24.734 1 59 8 ARG B O 1
ATOM 1259 N N . LEU B 1 9 ? -25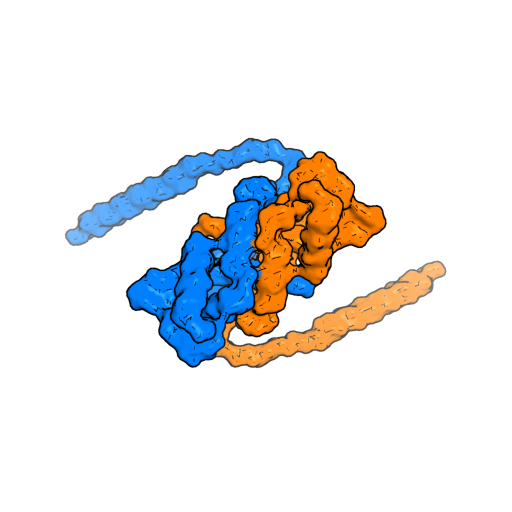.938 -32.938 24.953 1 58.84 9 LEU B N 1
ATOM 1260 C CA . LEU B 1 9 ? -26.609 -31.656 24.734 1 58.84 9 LEU B CA 1
ATOM 1261 C C . LEU B 1 9 ? -26.344 -30.688 25.891 1 58.84 9 LEU B C 1
ATOM 1263 O O . LEU B 1 9 ? -26.141 -29.5 25.672 1 58.84 9 LEU B O 1
ATOM 1267 N N . ALA B 1 10 ? -26.234 -31.188 27.062 1 65.69 10 ALA B N 1
ATOM 1268 C CA . ALA B 1 10 ? -25.969 -30.375 28.234 1 65.69 10 ALA B CA 1
ATOM 1269 C C . ALA B 1 10 ? -24.547 -29.797 28.203 1 65.69 10 ALA B C 1
ATOM 1271 O O . ALA B 1 10 ? -24.328 -28.641 28.531 1 65.69 10 ALA B O 1
ATOM 1272 N N . GLU B 1 11 ? -23.672 -30.656 27.75 1 62.06 11 GLU B N 1
ATOM 1273 C CA . GLU B 1 11 ? -22.281 -30.203 27.656 1 62.06 11 GLU B CA 1
ATOM 1274 C C . GLU B 1 11 ? -22.125 -29.141 26.578 1 62.06 11 GLU B C 1
ATOM 1276 O O . GLU B 1 11 ? -21.391 -28.156 26.781 1 62.06 11 GLU B O 1
ATOM 1281 N N . LEU B 1 12 ? -22.875 -29.359 25.5 1 61.06 12 LEU B N 1
ATOM 1282 C CA . LEU B 1 12 ? -22.812 -28.375 24.422 1 61.06 12 LEU B CA 1
ATOM 1283 C C . LEU B 1 12 ? -23.453 -27.047 24.859 1 61.06 12 LEU B C 1
ATOM 1285 O O . LEU B 1 12 ? -22.922 -25.984 24.547 1 61.06 12 LEU B O 1
ATOM 1289 N N . GLU B 1 13 ? -24.516 -27.094 25.562 1 64.88 13 GLU B N 1
ATOM 1290 C CA . GLU B 1 13 ? -25.156 -25.891 26.062 1 64.88 13 GLU B CA 1
ATOM 1291 C C . GLU B 1 13 ? -24.25 -25.141 27.047 1 64.88 13 GLU B C 1
ATOM 1293 O O . GLU B 1 13 ? -24.172 -23.922 27.016 1 64.88 13 GLU B O 1
ATOM 1298 N N . SER B 1 14 ? -23.547 -25.906 27.859 1 66.75 14 SER B N 1
ATOM 1299 C CA . SER B 1 14 ? -22.625 -25.297 28.812 1 66.75 14 SER B CA 1
ATOM 1300 C C . SER B 1 14 ? -21.469 -24.609 28.094 1 66.75 14 SER B C 1
ATOM 1302 O O . SER B 1 14 ? -21.031 -23.516 28.484 1 66.75 14 SER B O 1
ATOM 1304 N N . ARG B 1 15 ? -21.062 -25.234 27 1 60 15 ARG B N 1
ATOM 1305 C CA . ARG B 1 15 ? -19.984 -24.625 26.219 1 60 15 ARG B CA 1
ATOM 1306 C C . ARG B 1 15 ? -20.453 -23.344 25.531 1 60 15 ARG B C 1
ATOM 1308 O O . ARG B 1 15 ? -19.703 -22.359 25.469 1 60 15 ARG B O 1
ATOM 1315 N N . ILE B 1 16 ? -21.719 -23.344 25.109 1 58.47 16 ILE B N 1
ATOM 1316 C CA . ILE B 1 16 ? -22.25 -22.156 24.484 1 58.47 16 ILE B CA 1
ATOM 1317 C C . ILE B 1 16 ? -22.375 -21.031 25.516 1 58.47 16 ILE B C 1
ATOM 1319 O O . ILE B 1 16 ? -22.031 -19.891 25.234 1 58.47 16 ILE B O 1
ATOM 1323 N N . VAL B 1 17 ? -22.844 -21.359 26.625 1 60.75 17 VAL B N 1
ATOM 1324 C CA . VAL B 1 17 ? -22.969 -20.359 27.672 1 60.75 17 VAL B CA 1
ATOM 1325 C C . VAL B 1 17 ? -21.609 -19.781 28.016 1 60.75 17 VAL B C 1
ATOM 1327 O O . VAL B 1 17 ? -21.469 -18.578 28.188 1 60.75 17 VAL B O 1
ATOM 1330 N N . ALA B 1 18 ? -20.609 -20.734 28.078 1 57.12 18 ALA B N 1
ATOM 1331 C CA . ALA B 1 18 ? -19.266 -20.281 28.375 1 57.12 18 ALA B CA 1
ATOM 1332 C C . ALA B 1 18 ? -18.719 -19.391 27.266 1 57.12 18 ALA B C 1
ATOM 1334 O O . ALA B 1 18 ? -18.078 -18.359 27.531 1 57.12 18 ALA B O 1
ATOM 1335 N N . LEU B 1 19 ? -19.016 -19.688 26.031 1 53.59 19 LEU B N 1
ATOM 1336 C CA . LEU B 1 19 ? -18.562 -18.891 24.891 1 53.59 19 LEU B CA 1
ATOM 1337 C C . LEU B 1 19 ? -19.312 -17.562 24.828 1 53.59 19 LEU B C 1
ATOM 1339 O O . LEU B 1 19 ? -18.719 -16.531 24.516 1 53.59 19 LEU B O 1
ATOM 1343 N N . GLU B 1 20 ? -20.562 -17.578 25.078 1 52.16 20 GLU B N 1
ATOM 1344 C CA . GLU B 1 20 ? -21.359 -16.359 25.125 1 52.16 20 GLU B CA 1
ATOM 1345 C C . GLU B 1 20 ? -20.906 -15.453 26.266 1 52.16 20 GLU B C 1
ATOM 1347 O O . GLU B 1 20 ? -20.828 -14.234 26.109 1 52.16 20 GLU B O 1
ATOM 1352 N N . ALA B 1 21 ? -20.672 -16.078 27.469 1 51.94 21 ALA B N 1
ATOM 1353 C CA . ALA B 1 21 ? -20.188 -15.328 28.625 1 51.94 21 ALA B CA 1
ATOM 1354 C C . ALA B 1 21 ? -18.812 -14.711 28.344 1 51.94 21 ALA B C 1
ATOM 1356 O O . ALA B 1 21 ? -18.547 -13.578 28.75 1 51.94 21 ALA B O 1
ATOM 1357 N N . SER B 1 22 ? -17.906 -15.555 27.703 1 46.19 22 SER B N 1
ATOM 1358 C CA . SER B 1 22 ? -16.594 -15.016 27.344 1 46.19 22 SER B CA 1
ATOM 1359 C C . SER B 1 22 ? -16.719 -13.922 26.297 1 46.19 22 SER B C 1
ATOM 1361 O O . SER B 1 22 ? -15.922 -12.977 26.281 1 46.19 22 SER B O 1
ATOM 1363 N N . ALA B 1 23 ? -17.703 -14.102 25.344 1 44.66 23 ALA B N 1
ATOM 1364 C CA . ALA B 1 23 ? -17.938 -13.055 24.344 1 44.66 23 ALA B CA 1
ATOM 1365 C C . ALA B 1 23 ? -18.531 -11.805 24.984 1 44.66 23 ALA B C 1
ATOM 1367 O O . ALA B 1 23 ? -18.234 -10.688 24.562 1 44.66 23 ALA B O 1
ATOM 1368 N N . SER B 1 24 ? -19.391 -12.023 25.922 1 41.16 24 SER B N 1
ATOM 1369 C CA . SER B 1 24 ? -20.031 -10.891 26.594 1 41.16 24 SER B CA 1
ATOM 1370 C C . SER B 1 24 ? -19.047 -10.18 27.531 1 41.16 24 SER B C 1
ATOM 1372 O O . SER B 1 24 ? -19.25 -9.016 27.875 1 41.16 24 SER B O 1
ATOM 1374 N N . THR B 1 25 ? -18.188 -10.961 28.141 1 40.38 25 THR B N 1
ATOM 1375 C CA . THR B 1 25 ? -17.281 -10.289 29.078 1 40.38 25 THR B CA 1
ATOM 1376 C C . THR B 1 25 ? -16.188 -9.547 28.328 1 40.38 25 THR B C 1
ATOM 1378 O O . THR B 1 25 ? -15.188 -9.141 28.938 1 40.38 25 THR B O 1
ATOM 1381 N N . ARG B 1 26 ? -16.031 -9.828 27.062 1 36.25 26 ARG B N 1
ATOM 1382 C CA . ARG B 1 26 ? -15.078 -8.852 26.562 1 36.25 26 ARG B CA 1
ATOM 1383 C C . ARG B 1 26 ? -15.562 -7.426 26.828 1 36.25 26 ARG B C 1
ATOM 1385 O O . ARG B 1 26 ? -16.625 -7.027 26.344 1 36.25 26 ARG B O 1
ATOM 1392 N N . PRO B 1 27 ? -15.359 -6.934 27.969 1 31.48 27 PRO B N 1
ATOM 1393 C CA . PRO B 1 27 ? -15.797 -5.551 28.172 1 31.48 27 PRO B CA 1
ATOM 1394 C C . PRO B 1 27 ? -15.688 -4.695 26.922 1 31.48 27 PRO B C 1
ATOM 1396 O O . PRO B 1 27 ? -14.727 -4.828 26.156 1 31.48 27 PRO B O 1
ATOM 1399 N N . ASP B 1 28 ? -16.781 -4.461 26.188 1 32.41 28 ASP B N 1
ATOM 1400 C CA . ASP B 1 28 ? -16.828 -3.297 25.312 1 32.41 28 ASP B CA 1
ATOM 1401 C C . ASP B 1 28 ? -16.062 -2.121 25.906 1 32.41 28 ASP B C 1
ATOM 1403 O O . ASP B 1 28 ? -16.609 -1.371 26.719 1 32.41 28 ASP B O 1
ATOM 1407 N N . GLN B 1 29 ? -15.039 -2.404 26.641 1 33.28 29 GLN B N 1
ATOM 1408 C CA . GLN B 1 29 ? -14.359 -1.17 27 1 33.28 29 GLN B CA 1
ATOM 1409 C C . GLN B 1 29 ? -14.453 -0.133 25.891 1 33.28 29 GLN B C 1
ATOM 1411 O O . GLN B 1 29 ? -13.82 -0.284 24.844 1 33.28 29 GLN B O 1
ATOM 1416 N N . LYS B 1 30 ? -15.586 0.323 25.734 1 34.44 30 LYS B N 1
ATOM 1417 C CA . LYS B 1 30 ? -15.695 1.589 25.016 1 34.44 30 LYS B CA 1
ATOM 1418 C C . LYS B 1 30 ? -14.523 2.506 25.328 1 34.44 30 LYS B C 1
ATOM 1420 O O . LYS B 1 30 ? -14.289 2.854 26.484 1 34.44 30 LYS B O 1
ATOM 1425 N N . PRO B 1 31 ? -13.375 2.416 24.703 1 34.22 31 PRO B N 1
ATOM 1426 C CA . 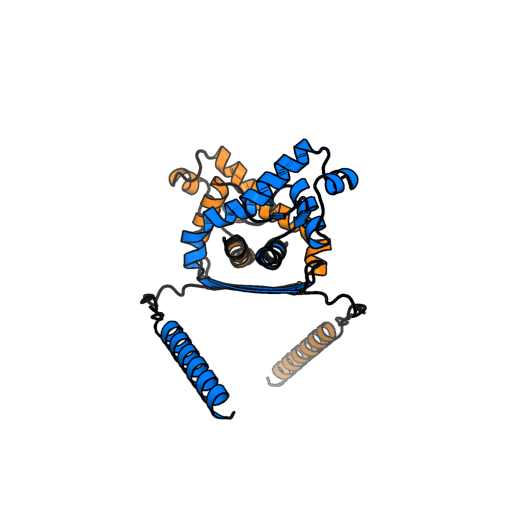PRO B 1 31 ? -12.562 3.551 25.156 1 34.22 31 PRO B CA 1
ATOM 1427 C C . PRO B 1 31 ? -13.406 4.781 25.484 1 34.22 31 PRO B C 1
ATOM 1429 O O . PRO B 1 31 ? -14.422 5.031 24.844 1 34.22 31 PRO B O 1
ATOM 1432 N N . THR B 1 32 ? -13.875 5.109 26.609 1 33.5 32 THR B N 1
ATOM 1433 C CA . THR B 1 32 ? -14.219 6.504 26.875 1 33.5 32 THR B CA 1
ATOM 1434 C C . THR B 1 32 ? -13.508 7.43 25.891 1 33.5 32 THR B C 1
ATOM 1436 O O . THR B 1 32 ? -12.328 7.738 26.078 1 33.5 32 THR B O 1
ATOM 1439 N N . VAL B 1 33 ? -13.672 7.051 24.672 1 35.56 33 VAL B N 1
ATOM 1440 C CA . VAL B 1 33 ? -13.328 8 23.625 1 35.56 33 VAL B CA 1
ATOM 1441 C C . VAL B 1 33 ? -13.891 9.375 23.969 1 35.56 33 VAL B C 1
ATOM 1443 O O . VAL B 1 33 ? -15.102 9.547 24.109 1 35.56 33 VAL B O 1
ATOM 1446 N N . ARG B 1 34 ? -13.375 10.141 24.859 1 34.72 34 ARG B N 1
ATOM 1447 C CA . ARG B 1 34 ? -13.625 11.578 24.719 1 34.72 34 ARG B CA 1
ATOM 1448 C C . ARG B 1 34 ? -14.07 11.914 23.312 1 34.72 34 ARG B C 1
ATOM 1450 O O . ARG B 1 34 ? -13.383 11.594 22.344 1 34.72 34 ARG B O 1
ATOM 1457 N N . TYR B 1 35 ? -15.43 11.977 22.922 1 34.94 35 TYR B N 1
ATOM 1458 C CA . TYR B 1 35 ? -16.25 12.438 21.797 1 34.94 35 TYR B CA 1
ATOM 1459 C C . TYR B 1 35 ? -15.461 13.375 20.891 1 34.94 35 TYR B C 1
ATOM 1461 O O . TYR B 1 35 ? -15.664 13.391 19.688 1 34.94 35 TYR B O 1
ATOM 1469 N N . ASP B 1 36 ? -15.039 14.547 21.438 1 38.62 36 ASP B N 1
ATOM 1470 C CA . ASP B 1 36 ? -15.023 15.711 20.562 1 38.62 36 ASP B CA 1
ATOM 1471 C C . ASP B 1 36 ? -14.234 15.43 19.297 1 38.62 36 ASP B C 1
ATOM 1473 O O . ASP B 1 36 ? -14.156 16.281 18.406 1 38.62 36 ASP B O 1
ATOM 1477 N N . GLU B 1 37 ? -13.039 14.789 19.328 1 46.44 37 GLU B N 1
ATOM 1478 C CA . GLU B 1 37 ? -12.242 14.68 18.109 1 46.44 37 GLU B CA 1
ATOM 1479 C C . GLU B 1 37 ? -12.82 13.633 17.172 1 46.44 37 GLU B C 1
ATOM 1481 O O . GLU B 1 37 ? -12.977 12.461 17.547 1 46.44 37 GLU B O 1
ATOM 1486 N N . VAL B 1 38 ? -14.008 13.789 16.453 1 49.78 38 VAL B N 1
ATOM 1487 C CA . VAL B 1 38 ? -14.602 13.102 15.312 1 49.78 38 VAL B CA 1
ATOM 1488 C C . VAL B 1 38 ? -13.594 12.109 14.727 1 49.78 38 VAL B C 1
ATOM 1490 O O . VAL B 1 38 ? -12.625 12.508 14.078 1 49.78 38 VAL B O 1
ATOM 1493 N N . ALA B 1 39 ? -13.234 10.93 15.289 1 69.44 39 ALA B N 1
ATOM 1494 C CA . ALA B 1 39 ? -12.336 9.812 15 1 69.44 39 ALA B CA 1
ATOM 1495 C C . ALA B 1 39 ? -12.766 9.07 13.742 1 69.44 39 ALA B C 1
ATOM 1497 O O . ALA B 1 39 ? -13.93 8.68 13.609 1 69.44 39 ALA B O 1
ATOM 1498 N N . GLY B 1 40 ? -12.461 9.383 12.484 1 91 40 GLY B N 1
ATOM 1499 C CA . GLY B 1 40 ? -12.703 8.742 11.203 1 91 40 GLY B CA 1
ATOM 1500 C C . GLY B 1 40 ? -12.32 7.277 11.188 1 91 40 GLY B C 1
ATOM 1501 O O . GLY B 1 40 ? -11.688 6.785 12.117 1 91 40 GLY B O 1
ATOM 1502 N N . THR B 1 41 ? -13.055 6.477 10.352 1 96 41 THR B N 1
ATOM 1503 C CA . THR B 1 41 ? -12.742 5.062 10.172 1 96 41 THR B CA 1
ATOM 1504 C C . THR B 1 41 ? -12.391 4.766 8.711 1 96 41 THR B C 1
ATOM 1506 O O . THR B 1 41 ? -12.773 5.52 7.816 1 96 41 THR B O 1
ATOM 1509 N N . VAL B 1 42 ? -11.633 3.75 8.586 1 97.62 42 VAL B N 1
ATOM 1510 C CA . VAL B 1 42 ? -11.344 3.189 7.27 1 97.62 42 VAL B CA 1
ATOM 1511 C C . VAL B 1 42 ? -11.711 1.706 7.246 1 97.62 42 VAL B C 1
ATOM 1513 O O . VAL B 1 42 ? -11.477 0.989 8.227 1 97.62 42 VAL B O 1
ATOM 1516 N N . SER B 1 43 ? -12.266 1.258 6.121 1 98.12 43 SER B N 1
ATOM 1517 C CA . SER B 1 43 ? -12.586 -0.151 5.91 1 98.12 43 SER B CA 1
ATOM 1518 C C . SER B 1 43 ? -12.18 -0.603 4.512 1 98.12 43 SER B C 1
ATOM 1520 O O . SER B 1 43 ? -12.148 0.201 3.576 1 98.12 43 SER B O 1
ATOM 1522 N N . PHE B 1 44 ? -11.875 -1.887 4.418 1 98.5 44 PHE B N 1
ATOM 1523 C CA . PHE B 1 44 ? -11.68 -2.514 3.115 1 98.5 44 PHE B CA 1
ATOM 1524 C C . PHE B 1 44 ? -12.109 -3.975 3.148 1 98.5 44 PHE B C 1
ATOM 1526 O O . PHE B 1 44 ? -12.266 -4.559 4.227 1 98.5 44 PHE B O 1
ATOM 1533 N N . GLY B 1 45 ? -12.297 -4.465 2.027 1 97.75 45 GLY B N 1
ATOM 1534 C CA . GLY B 1 45 ? -12.703 -5.852 1.874 1 97.75 45 GLY B CA 1
ATOM 1535 C C . GLY B 1 45 ? -12.922 -6.25 0.427 1 97.75 45 GLY B C 1
ATOM 1536 O O . GLY B 1 45 ? -12.766 -5.434 -0.48 1 97.75 45 GLY B O 1
ATOM 1537 N N . GLY B 1 46 ? -13.195 -7.582 0.34 1 97.31 46 GLY B N 1
ATOM 1538 C CA . GLY B 1 46 ? -13.438 -8.086 -1.003 1 97.31 46 GLY B CA 1
ATOM 1539 C C . GLY B 1 46 ? -13.477 -9.602 -1.074 1 97.31 46 GLY B C 1
ATOM 1540 O O . GLY B 1 46 ? -13.547 -10.273 -0.044 1 97.31 46 GLY B O 1
ATOM 1541 N N . GLN B 1 47 ? -13.609 -10 -2.246 1 94.94 47 GLN B N 1
ATOM 1542 C CA . GLN B 1 47 ? -13.594 -11.414 -2.596 1 94.94 47 GLN B CA 1
ATOM 1543 C C . GLN B 1 47 ? -12.742 -11.664 -3.836 1 94.94 47 GLN B C 1
ATOM 1545 O O . GLN B 1 47 ? -12.75 -10.867 -4.773 1 94.94 47 GLN B O 1
ATOM 1550 N N . ALA B 1 48 ? -12.047 -12.734 -3.74 1 93.12 48 ALA B N 1
ATOM 1551 C CA . ALA B 1 48 ? -11.227 -13.109 -4.887 1 93.12 48 ALA B CA 1
ATOM 1552 C C . ALA B 1 48 ? -11.172 -14.625 -5.051 1 93.12 48 ALA B C 1
ATOM 1554 O O . ALA B 1 48 ? -11.352 -15.367 -4.086 1 93.12 48 ALA B O 1
ATOM 1555 N N . ILE B 1 49 ? -11.016 -14.969 -6.266 1 84.25 49 ILE B N 1
ATOM 1556 C CA . ILE B 1 49 ? -10.781 -16.375 -6.578 1 84.25 49 ILE B CA 1
ATOM 1557 C C . ILE B 1 49 ? -9.328 -16.562 -7.012 1 84.25 4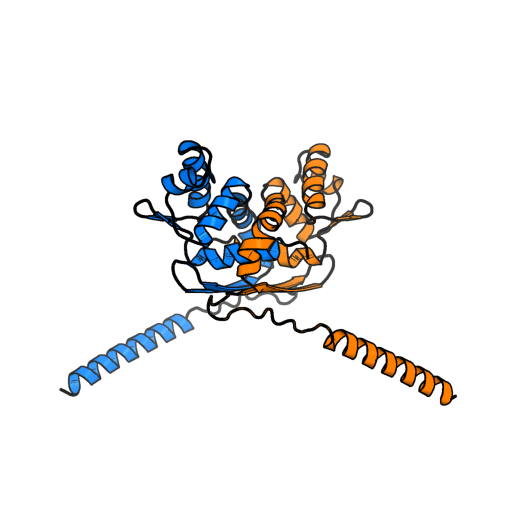9 ILE B C 1
ATOM 1559 O O . ILE B 1 49 ? -8.852 -15.891 -7.926 1 84.25 49 ILE B O 1
ATOM 1563 N N . THR B 1 50 ? -8.68 -17.328 -6.27 1 78.75 50 THR B N 1
ATOM 1564 C CA . THR B 1 50 ? -7.297 -17.641 -6.602 1 78.75 50 THR B CA 1
ATOM 1565 C C . THR B 1 50 ? -7.133 -19.141 -6.887 1 78.75 50 THR B C 1
ATOM 1567 O O . THR B 1 50 ? -8.102 -19.891 -6.824 1 78.75 50 THR B O 1
ATOM 1570 N N . GLY B 1 51 ? -5.906 -19.484 -7.367 1 72.88 51 GLY B N 1
ATOM 1571 C CA . GLY B 1 51 ? -5.625 -20.891 -7.531 1 72.88 51 GLY B CA 1
ATOM 1572 C C . GLY B 1 51 ? -5.852 -21.703 -6.262 1 72.88 51 GLY B C 1
ATOM 1573 O O . GLY B 1 51 ? -6.148 -22.891 -6.32 1 72.88 51 GLY B O 1
ATOM 1574 N N . ALA B 1 52 ? -5.68 -21.062 -5.152 1 72.25 52 ALA B N 1
ATOM 1575 C CA . ALA B 1 52 ? -5.797 -21.734 -3.865 1 72.25 52 ALA B CA 1
ATOM 1576 C C . ALA B 1 52 ? -7.25 -21.781 -3.398 1 72.25 52 ALA B C 1
ATOM 1578 O O . ALA B 1 52 ? -7.574 -22.422 -2.404 1 72.25 52 ALA B O 1
ATOM 1579 N N . GLY B 1 53 ? -8.117 -21.219 -4.109 1 81.5 53 GLY B N 1
ATOM 1580 C CA . GLY B 1 53 ? -9.516 -21.188 -3.717 1 81.5 53 GLY B CA 1
ATOM 1581 C C . GLY B 1 53 ? -10.07 -19.781 -3.576 1 81.5 53 GLY B C 1
ATOM 1582 O O . GLY B 1 53 ? -9.43 -18.812 -3.998 1 81.5 53 GLY B O 1
ATOM 1583 N N . GLU B 1 54 ? -11.258 -19.766 -3.043 1 89.62 54 GLU B N 1
ATOM 1584 C CA . GLU B 1 54 ? -11.922 -18.484 -2.846 1 89.62 54 GLU B CA 1
ATOM 1585 C C . GLU B 1 54 ? -11.539 -17.859 -1.506 1 89.62 54 GLU B C 1
ATOM 1587 O O . GLU B 1 54 ? -11.445 -18.562 -0.495 1 89.62 54 GLU B O 1
ATOM 1592 N N . VAL B 1 55 ? -11.297 -16.562 -1.561 1 93.12 55 VAL B N 1
ATOM 1593 C CA . VAL B 1 55 ? -10.984 -15.852 -0.326 1 93.12 55 VAL B CA 1
ATOM 1594 C C . VAL B 1 55 ? -11.922 -14.656 -0.17 1 93.12 55 VAL B C 1
ATOM 1596 O O . VAL B 1 55 ? -12.234 -13.969 -1.148 1 93.12 55 VAL B O 1
ATOM 1599 N N . GLU B 1 56 ? -12.43 -14.492 1.02 1 93.75 56 GLU B N 1
ATOM 1600 C CA . GLU B 1 56 ? -13.219 -13.328 1.417 1 93.75 56 GLU B CA 1
ATOM 1601 C C . GLU B 1 56 ? -12.68 -12.703 2.699 1 93.75 56 GLU B C 1
ATOM 1603 O O . GLU B 1 56 ? -12.328 -13.422 3.645 1 93.75 56 GLU B O 1
ATOM 1608 N N . TYR B 1 57 ? -12.609 -11.414 2.691 1 93.12 57 TYR B N 1
ATOM 1609 C CA . TYR B 1 57 ? -11.977 -10.727 3.811 1 93.12 57 TYR B CA 1
ATOM 1610 C C . TYR B 1 57 ? -12.539 -9.32 3.975 1 93.12 57 TYR B C 1
ATOM 1612 O O . TYR B 1 57 ? -12.859 -8.648 2.986 1 93.12 57 TYR B O 1
ATOM 1620 N N . GLN B 1 58 ? -12.781 -8.883 5.203 1 95 58 GLN B N 1
ATOM 1621 C CA . GLN B 1 58 ? -13.141 -7.512 5.535 1 95 58 GLN B CA 1
ATOM 1622 C C . GLN B 1 58 ? -12.398 -7.031 6.777 1 95 58 GLN B C 1
ATOM 1624 O O . GLN B 1 58 ? -12.227 -7.789 7.734 1 95 58 GLN B O 1
ATOM 1629 N N . TRP B 1 59 ? -11.984 -5.84 6.762 1 96.12 59 TRP B N 1
ATOM 1630 C CA . TRP B 1 59 ? -11.211 -5.238 7.844 1 96.12 59 TRP B CA 1
ATOM 1631 C C . TRP B 1 59 ? -11.648 -3.801 8.102 1 96.12 59 TRP B C 1
ATOM 1633 O O . TRP B 1 59 ? -12 -3.078 7.164 1 96.12 59 TRP B O 1
ATOM 1643 N N . HIS B 1 60 ? -11.727 -3.383 9.344 1 96.25 60 HIS B N 1
ATOM 1644 C CA . HIS B 1 60 ? -12.148 -2.053 9.766 1 96.25 60 HIS B CA 1
ATOM 1645 C C . HIS B 1 60 ? -11.273 -1.532 10.906 1 96.25 60 HIS B C 1
ATOM 164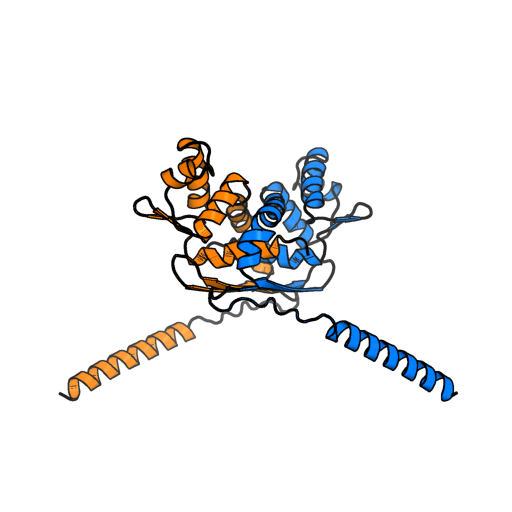7 O O . HIS B 1 60 ? -11.016 -2.25 11.875 1 96.25 60 HIS B O 1
ATOM 1653 N N . ARG B 1 61 ? -10.844 -0.272 10.789 1 96.75 61 ARG B N 1
ATOM 1654 C CA . ARG B 1 61 ? -9.984 0.325 11.805 1 96.75 61 ARG B CA 1
ATOM 1655 C C . ARG B 1 61 ? -10.312 1.801 12 1 96.75 61 ARG B C 1
ATOM 1657 O O . ARG B 1 61 ? -10.633 2.504 11.039 1 96.75 61 ARG B O 1
ATOM 1664 N N . PRO B 1 62 ? -10.242 2.283 13.234 1 96.25 62 PRO B N 1
ATOM 1665 C CA . PRO B 1 62 ? -10.289 3.73 13.453 1 96.25 62 PRO B CA 1
ATOM 1666 C C . PRO B 1 62 ? -9.086 4.453 12.852 1 96.25 62 PRO B C 1
ATOM 1668 O O . PRO B 1 62 ? -7.969 3.934 12.891 1 96.25 62 PRO B O 1
ATOM 1671 N N . THR B 1 63 ? -9.305 5.602 12.273 1 95.5 63 THR B N 1
ATOM 1672 C CA . THR B 1 63 ? -8.242 6.328 11.602 1 95.5 63 THR B CA 1
ATOM 1673 C C . THR B 1 63 ? -7.164 6.762 12.594 1 95.5 63 THR B C 1
ATOM 1675 O O . THR B 1 63 ? -5.984 6.828 12.25 1 95.5 63 THR B O 1
ATOM 1678 N N . ASP B 1 64 ? -7.5 7.055 13.828 1 92.88 64 ASP B N 1
ATOM 1679 C CA . ASP B 1 64 ? -6.516 7.465 14.836 1 92.88 64 ASP B CA 1
ATOM 1680 C C . ASP B 1 64 ? -5.504 6.352 15.094 1 92.88 64 ASP B C 1
ATOM 1682 O O . ASP B 1 64 ? -4.309 6.613 15.227 1 92.88 64 ASP B O 1
ATOM 1686 N N . TYR B 1 65 ? -6.023 5.199 15.188 1 95.38 65 TYR B N 1
ATOM 1687 C CA . TYR B 1 65 ? -5.145 4.051 15.367 1 95.38 65 TYR B CA 1
ATOM 1688 C C . TYR B 1 65 ? -4.18 3.908 14.195 1 95.38 65 TYR B C 1
ATOM 1690 O O . TYR B 1 65 ? -2.984 3.682 14.391 1 95.38 65 TYR B O 1
ATOM 1698 N N . LEU B 1 66 ? -4.684 3.994 13.016 1 96.25 66 LEU B N 1
ATOM 1699 C CA . LEU B 1 66 ? -3.867 3.84 11.82 1 96.25 66 LEU B CA 1
ATOM 1700 C C . LEU B 1 66 ? -2.795 4.922 11.742 1 96.25 66 LEU B C 1
ATOM 1702 O O . LEU B 1 66 ? -1.643 4.641 11.414 1 96.25 66 LEU B O 1
ATOM 1706 N N . ARG B 1 67 ? -3.121 6.129 12.109 1 93.12 67 ARG B N 1
ATOM 1707 C CA . ARG B 1 67 ? -2.23 7.281 12.023 1 93.12 67 ARG B CA 1
ATOM 1708 C C . ARG B 1 67 ? -1.115 7.195 13.062 1 93.12 67 ARG B C 1
ATOM 1710 O O . ARG B 1 67 ? 0.009 7.633 12.812 1 93.12 67 ARG B O 1
ATOM 1717 N N . GLN B 1 68 ? -1.364 6.582 14.172 1 91.5 68 GLN B N 1
ATOM 1718 C CA . GLN B 1 68 ? -0.439 6.699 15.289 1 91.5 68 GLN B CA 1
ATOM 1719 C C . GLN B 1 68 ? 0.239 5.363 15.586 1 91.5 68 GLN B C 1
ATOM 1721 O O . GLN B 1 68 ? 1.449 5.316 15.82 1 91.5 68 GLN B O 1
ATOM 1726 N N . GLU B 1 69 ? -0.471 4.301 15.531 1 94.81 69 GLU B N 1
ATOM 1727 C CA . GLU B 1 69 ? 0.044 3.031 16.031 1 94.81 69 GLU B CA 1
ATOM 1728 C C . GLU B 1 69 ? 0.517 2.137 14.898 1 94.81 69 GLU B C 1
ATOM 1730 O O . GLU B 1 69 ? 1.536 1.454 15.016 1 94.81 69 GLU B O 1
ATOM 1735 N N . ALA B 1 70 ? -0.2 2.119 13.812 1 96.69 70 ALA B N 1
ATOM 1736 C CA . ALA B 1 70 ? 0.062 1.123 12.773 1 96.69 70 ALA B CA 1
ATOM 1737 C C . ALA B 1 70 ? 0.858 1.729 11.625 1 96.69 70 ALA B C 1
ATOM 1739 O O . ALA B 1 70 ? 1.389 1.004 10.781 1 96.69 70 ALA B O 1
ATOM 1740 N N . PHE B 1 71 ? 1 3.033 11.602 1 96.62 71 PHE B N 1
ATOM 1741 C CA . PHE B 1 71 ? 1.431 3.758 10.414 1 96.62 71 PHE B CA 1
ATOM 1742 C C . PHE B 1 71 ? 2.787 3.256 9.938 1 96.62 71 PHE B C 1
ATOM 1744 O O . PHE B 1 71 ? 2.895 2.695 8.844 1 96.62 71 PHE B O 1
ATOM 1751 N N . GLU B 1 72 ? 3.799 3.293 10.711 1 95.75 72 GLU B N 1
ATOM 1752 C CA . GLU B 1 72 ? 5.168 3.006 10.297 1 95.75 72 GLU B CA 1
ATOM 1753 C C . GLU B 1 72 ? 5.363 1.518 10.023 1 95.75 72 GLU B C 1
ATOM 1755 O O . GLU B 1 72 ? 5.891 1.137 8.977 1 95.75 72 GLU B O 1
ATOM 1760 N N . SER B 1 73 ? 4.953 0.685 10.961 1 96.56 73 SER B N 1
ATOM 1761 C CA . SER B 1 73 ? 5.16 -0.751 10.805 1 96.56 73 SER B CA 1
ATOM 1762 C C . SER B 1 73 ? 4.434 -1.28 9.57 1 96.56 73 SER B C 1
ATOM 1764 O O . SER B 1 73 ? 4.953 -2.143 8.859 1 96.56 73 SER B O 1
ATOM 1766 N N . SER B 1 74 ? 3.234 -0.779 9.336 1 97.62 74 SER B N 1
ATOM 1767 C CA . SER B 1 74 ? 2.463 -1.195 8.172 1 97.62 74 SER B CA 1
ATOM 1768 C C . SER B 1 74 ? 3.152 -0.778 6.875 1 97.62 74 SER B C 1
ATOM 1770 O O . SER B 1 74 ? 3.291 -1.584 5.953 1 97.62 74 SER B O 1
ATOM 1772 N N . LEU B 1 75 ? 3.59 0.462 6.809 1 97.25 75 LEU B N 1
ATOM 1773 C CA . LEU B 1 75 ? 4.195 0.958 5.578 1 97.25 75 LEU B CA 1
ATOM 1774 C C . LEU B 1 75 ? 5.539 0.285 5.32 1 97.25 75 LEU B C 1
ATOM 1776 O O . LEU B 1 75 ? 5.949 0.125 4.168 1 97.25 75 LEU B O 1
ATOM 1780 N N . GLU B 1 76 ? 6.191 -0.15 6.383 1 96.12 76 GLU B N 1
ATOM 1781 C CA . GLU B 1 76 ? 7.395 -0.953 6.207 1 96.12 76 GLU B CA 1
ATOM 1782 C C . GLU B 1 76 ? 7.082 -2.277 5.516 1 96.12 76 GLU B C 1
ATOM 1784 O O . GLU B 1 76 ? 7.793 -2.689 4.598 1 96.12 76 GLU B O 1
ATOM 1789 N N . ARG B 1 77 ? 6.078 -2.922 5.941 1 97.19 77 ARG B N 1
ATOM 1790 C CA . ARG B 1 77 ? 5.652 -4.168 5.312 1 97.19 77 ARG B CA 1
ATOM 1791 C C . ARG B 1 77 ? 5.242 -3.939 3.863 1 97.19 77 ARG B C 1
ATOM 1793 O O . ARG B 1 77 ? 5.574 -4.742 2.986 1 97.19 77 ARG B O 1
ATOM 1800 N N . VAL B 1 78 ? 4.504 -2.842 3.658 1 97.81 78 VAL B N 1
ATOM 1801 C CA . VAL B 1 78 ? 4.062 -2.494 2.311 1 97.81 78 VAL B CA 1
ATOM 1802 C C . VAL B 1 78 ? 5.273 -2.199 1.431 1 97.81 78 VAL B C 1
ATOM 1804 O O . VAL B 1 78 ? 5.27 -2.504 0.235 1 97.81 78 VAL B O 1
ATOM 1807 N N . GLY B 1 79 ? 6.309 -1.645 2.021 1 97.12 79 GLY B N 1
ATOM 1808 C CA . GLY B 1 79 ? 7.523 -1.294 1.307 1 97.12 79 GLY B CA 1
ATOM 1809 C C . GLY B 1 79 ? 8.195 -2.484 0.648 1 97.12 79 GLY B C 1
ATOM 1810 O O . GLY B 1 79 ? 8.859 -2.34 -0.378 1 97.12 79 GLY B O 1
ATOM 1811 N N . ALA B 1 80 ? 7.996 -3.639 1.173 1 97.25 80 ALA B N 1
ATOM 1812 C CA . ALA B 1 80 ? 8.578 -4.852 0.605 1 97.25 80 ALA B CA 1
ATOM 1813 C C . ALA B 1 80 ? 8.008 -5.137 -0.782 1 97.25 80 ALA B C 1
ATOM 1815 O O . ALA B 1 80 ? 8.617 -5.855 -1.576 1 97.25 80 ALA B O 1
ATOM 1816 N N . LEU B 1 81 ? 6.863 -4.586 -1.082 1 97.62 81 LEU B N 1
ATOM 1817 C CA . LEU B 1 81 ? 6.207 -4.789 -2.367 1 97.62 81 LEU B CA 1
ATOM 1818 C C . LEU B 1 81 ? 6.766 -3.842 -3.422 1 97.62 81 LEU B C 1
ATOM 1820 O O . LEU B 1 81 ? 6.547 -4.035 -4.621 1 97.62 81 LEU B O 1
ATOM 1824 N N . ALA B 1 82 ? 7.379 -2.824 -2.918 1 93.06 82 ALA B N 1
ATOM 1825 C CA . ALA B 1 82 ? 7.73 -1.708 -3.791 1 93.06 82 ALA B CA 1
ATOM 1826 C C . ALA B 1 82 ? 9.008 -2.004 -4.566 1 93.06 82 ALA B C 1
ATOM 1828 O O . ALA B 1 82 ? 10.008 -1.287 -4.434 1 93.06 82 ALA B O 1
ATOM 1829 N N . HIS B 1 83 ? 9.07 -2.934 -5.336 1 95.38 83 HIS B N 1
ATOM 1830 C CA . HIS B 1 83 ? 10.164 -3.363 -6.203 1 95.38 83 HIS B CA 1
ATOM 1831 C C . HIS B 1 83 ? 9.633 -4.004 -7.477 1 95.38 83 HIS B C 1
ATOM 1833 O O . HIS B 1 83 ? 8.773 -4.891 -7.422 1 95.38 83 HIS B O 1
ATOM 1839 N N . PRO B 1 84 ? 10.18 -3.672 -8.602 1 94.94 84 PRO B N 1
ATOM 1840 C CA . PRO B 1 84 ? 9.609 -4.168 -9.859 1 94.94 84 PRO B CA 1
ATOM 1841 C C . PRO B 1 84 ? 9.617 -5.691 -9.953 1 94.94 84 PRO B C 1
ATOM 1843 O O . PRO B 1 84 ? 8.625 -6.293 -10.367 1 94.94 84 PRO B O 1
ATOM 1846 N N . VAL B 1 85 ? 10.711 -6.266 -9.617 1 96.62 85 VAL B N 1
ATOM 1847 C CA . VAL B 1 85 ? 10.812 -7.719 -9.68 1 96.62 85 VAL B CA 1
ATOM 1848 C C . VAL B 1 85 ? 9.812 -8.352 -8.711 1 96.62 85 VAL B C 1
ATOM 1850 O O . VAL B 1 85 ? 9.188 -9.367 -9.023 1 96.62 85 VAL B O 1
ATOM 1853 N N . ARG B 1 86 ? 9.656 -7.754 -7.562 1 97.81 86 ARG B N 1
ATOM 1854 C CA . ARG B 1 86 ? 8.727 -8.289 -6.57 1 97.81 86 ARG B CA 1
ATOM 1855 C C . ARG B 1 86 ? 7.281 -8.094 -7.012 1 97.81 86 ARG B C 1
ATOM 1857 O O . ARG B 1 86 ? 6.418 -8.922 -6.715 1 97.81 86 ARG B O 1
ATOM 1864 N N . HIS B 1 87 ? 6.996 -7.039 -7.742 1 96.5 87 HIS B N 1
ATOM 1865 C CA . HIS B 1 87 ? 5.688 -6.887 -8.367 1 96.5 87 HIS B CA 1
ATOM 1866 C C . HIS B 1 87 ? 5.367 -8.078 -9.266 1 96.5 87 HIS B C 1
ATOM 1868 O O . HIS B 1 87 ? 4.289 -8.672 -9.156 1 96.5 87 HIS B O 1
ATOM 1874 N N . ALA B 1 88 ? 6.316 -8.406 -10.062 1 96.19 88 ALA B N 1
ATOM 1875 C CA . ALA B 1 88 ? 6.133 -9.492 -11.016 1 96.19 88 ALA B CA 1
ATOM 1876 C C . ALA B 1 88 ? 5.953 -10.828 -10.297 1 96.19 88 ALA B C 1
ATOM 1878 O O . ALA B 1 88 ? 5.125 -11.648 -10.703 1 96.19 88 ALA B O 1
ATOM 1879 N N . ILE B 1 89 ? 6.734 -11.016 -9.273 1 97.5 89 ILE B N 1
ATOM 1880 C CA . ILE B 1 89 ? 6.617 -12.234 -8.484 1 97.5 89 ILE B CA 1
ATOM 1881 C C . ILE B 1 89 ? 5.211 -12.328 -7.891 1 97.5 89 ILE B C 1
ATOM 1883 O O . ILE B 1 89 ? 4.559 -13.367 -8 1 97.5 89 ILE B O 1
ATOM 1887 N N . MET B 1 90 ? 4.773 -11.258 -7.312 1 97 90 MET B N 1
ATOM 1888 C CA . MET B 1 90 ? 3.463 -11.258 -6.668 1 97 90 MET B CA 1
ATOM 1889 C C . MET B 1 90 ? 2.352 -11.477 -7.688 1 97 90 MET B C 1
ATOM 1891 O O . MET B 1 90 ? 1.383 -12.188 -7.414 1 97 90 MET B O 1
ATOM 1895 N N . GLN B 1 91 ? 2.441 -10.867 -8.789 1 94.06 91 GLN B N 1
ATOM 1896 C CA . GLN B 1 91 ? 1.46 -11.062 -9.852 1 94.06 91 GLN B CA 1
ATOM 1897 C C . GLN B 1 91 ? 1.373 -12.531 -10.258 1 94.06 91 GLN B C 1
ATOM 1899 O O . GLN B 1 91 ? 0.278 -13.062 -10.438 1 94.06 91 GLN B O 1
ATOM 1904 N N . GLN B 1 92 ? 2.51 -13.133 -10.43 1 94.19 92 GLN B N 1
ATOM 1905 C CA . GLN B 1 92 ? 2.545 -14.555 -10.758 1 94.19 92 GLN B CA 1
ATOM 1906 C C . GLN B 1 92 ? 1.879 -15.391 -9.672 1 94.19 92 GLN B C 1
ATOM 1908 O O . GLN B 1 92 ? 1.093 -16.297 -9.969 1 94.19 92 GLN B O 1
ATOM 1913 N N . LEU B 1 93 ? 2.186 -15.07 -8.445 1 95.44 93 LEU B N 1
ATOM 1914 C CA . LEU B 1 93 ? 1.679 -15.867 -7.328 1 95.44 93 LEU B CA 1
ATOM 1915 C C . LEU B 1 93 ? 0.175 -15.672 -7.16 1 95.44 93 LEU B C 1
ATOM 1917 O O . LEU B 1 93 ? -0.507 -16.531 -6.602 1 95.44 93 LEU B O 1
ATOM 1921 N N . LEU B 1 94 ? -0.383 -14.57 -7.598 1 92.94 94 LEU B N 1
ATOM 1922 C CA . LEU B 1 94 ? -1.827 -14.367 -7.582 1 92.94 94 LEU B CA 1
ATOM 1923 C C . LEU B 1 94 ? -2.52 -15.312 -8.562 1 92.94 94 LEU B C 1
ATOM 1925 O O . LEU B 1 94 ? -3.691 -15.648 -8.383 1 92.94 94 LEU B O 1
ATOM 1929 N N . THR B 1 95 ? -1.861 -15.688 -9.531 1 89.5 95 THR B N 1
ATOM 1930 C CA . THR B 1 95 ? -2.416 -16.578 -10.547 1 89.5 95 THR B CA 1
ATOM 1931 C C . THR B 1 95 ? -2.248 -18.031 -10.141 1 89.5 95 THR B C 1
ATOM 1933 O O . THR B 1 95 ? -3.221 -18.797 -10.102 1 89.5 95 THR B O 1
ATOM 1936 N N . THR B 1 96 ? -0.963 -18.344 -9.82 1 91.19 96 THR B N 1
ATOM 1937 C CA . THR B 1 96 ? -0.659 -19.719 -9.484 1 91.19 96 THR B CA 1
ATOM 1938 C C . THR B 1 96 ? 0.556 -19.797 -8.562 1 91.19 96 THR B C 1
ATOM 1940 O O . THR B 1 96 ? 1.551 -19.109 -8.781 1 91.19 96 THR B O 1
ATOM 1943 N N . SER B 1 97 ? 0.386 -20.688 -7.566 1 94.75 97 SER B N 1
ATOM 1944 C CA . SER B 1 97 ? 1.565 -21 -6.762 1 94.75 97 SER B CA 1
ATOM 1945 C C . SER B 1 97 ? 2.689 -21.562 -7.625 1 94.75 97 SER B C 1
ATOM 1947 O O . SER B 1 97 ? 2.436 -22.25 -8.609 1 94.75 97 SER B O 1
ATOM 1949 N N . THR B 1 98 ? 3.938 -21.219 -7.262 1 95.44 98 THR B N 1
ATOM 1950 C CA . THR B 1 98 ? 5.062 -21.625 -8.094 1 95.44 98 THR B CA 1
ATOM 1951 C C . THR B 1 98 ? 6.312 -21.828 -7.25 1 95.44 98 THR B C 1
ATOM 1953 O O . THR B 1 98 ? 6.254 -21.766 -6.02 1 95.44 98 THR B O 1
ATOM 1956 N N . SER B 1 99 ? 7.398 -22.188 -7.891 1 97.44 99 SER B N 1
ATOM 1957 C CA . SER B 1 99 ? 8.68 -22.391 -7.223 1 97.44 99 SER B CA 1
ATOM 1958 C C . SER B 1 99 ? 9.719 -21.391 -7.695 1 97.44 99 SER B C 1
ATOM 1960 O O . SER B 1 99 ? 9.531 -20.719 -8.719 1 97.44 99 SER B O 1
ATOM 1962 N N . VAL B 1 100 ? 10.789 -21.297 -6.934 1 97.44 100 VAL B N 1
ATOM 1963 C CA . VAL B 1 100 ? 11.891 -20.422 -7.32 1 97.44 100 VAL B CA 1
ATOM 1964 C C . VAL B 1 100 ? 12.391 -20.797 -8.711 1 97.44 100 VAL B C 1
ATOM 1966 O O . VAL B 1 100 ? 12.625 -19.922 -9.547 1 97.44 100 VAL B O 1
ATOM 1969 N N . HIS B 1 101 ? 12.516 -22.062 -8.922 1 96.62 101 HIS B N 1
ATOM 1970 C CA . HIS B 1 101 ? 12.992 -22.562 -10.203 1 96.62 101 HIS B CA 1
ATOM 1971 C C . HIS B 1 101 ? 12.078 -22.109 -11.344 1 96.62 101 HIS B C 1
ATOM 1973 O O . HIS B 1 101 ? 12.555 -21.672 -12.391 1 96.62 101 HIS B O 1
ATOM 1979 N N . GLU B 1 102 ? 10.82 -22.219 -11.148 1 97.12 102 GLU B N 1
ATOM 1980 C CA . GLU B 1 102 ? 9.852 -21.828 -12.172 1 97.12 102 GLU B CA 1
ATOM 1981 C C . GLU B 1 102 ? 9.898 -20.328 -12.43 1 97.12 102 GLU B C 1
ATOM 1983 O O . GLU B 1 102 ? 9.711 -19.875 -13.562 1 97.12 102 GLU B O 1
ATOM 1988 N N . LEU B 1 103 ? 10.07 -19.531 -11.398 1 97.5 103 LEU B N 1
ATOM 1989 C CA . LEU B 1 103 ? 10.18 -18.078 -11.562 1 97.5 103 LEU B CA 1
ATOM 1990 C C . LEU B 1 103 ? 11.344 -17.719 -12.484 1 97.5 103 LEU B C 1
ATOM 1992 O O . LEU B 1 103 ? 11.227 -16.812 -13.312 1 97.5 103 LEU B O 1
ATOM 1996 N N . VAL B 1 104 ? 12.477 -18.438 -12.352 1 97.06 104 VAL B N 1
ATOM 1997 C CA . VAL B 1 104 ? 13.648 -18.219 -13.195 1 97.06 104 VAL B CA 1
ATOM 1998 C C . VAL B 1 104 ? 13.352 -18.641 -14.625 1 97.06 104 VAL B C 1
ATOM 2000 O O . VAL B 1 104 ? 13.664 -17.922 -15.578 1 97.06 104 VAL B O 1
ATOM 2003 N N . GLU B 1 105 ? 12.734 -19.766 -14.742 1 96.88 105 GLU B N 1
ATOM 2004 C CA . GLU B 1 105 ? 12.391 -20.297 -16.062 1 96.88 105 GLU B CA 1
ATOM 2005 C C . GLU B 1 105 ? 11.453 -19.359 -16.812 1 96.88 105 GLU B C 1
ATOM 2007 O O . GLU B 1 105 ? 11.547 -19.219 -18.031 1 96.88 105 GLU B O 1
ATOM 2012 N N . LEU B 1 106 ? 10.562 -18.75 -16.062 1 95.56 106 LEU B N 1
ATOM 2013 C CA . LEU B 1 106 ? 9.594 -17.812 -16.641 1 95.56 106 LEU B CA 1
ATOM 2014 C C . LEU B 1 106 ? 10.25 -16.484 -16.969 1 95.56 106 LEU B C 1
ATOM 2016 O O . LEU B 1 106 ? 9.633 -15.625 -17.609 1 95.56 106 LEU B O 1
ATOM 2020 N N . GLY B 1 107 ? 11.469 -16.219 -16.516 1 96.38 107 GLY B N 1
ATOM 2021 C CA . GLY B 1 107 ? 12.195 -14.984 -16.797 1 96.38 107 GLY B CA 1
ATOM 2022 C C . GLY B 1 107 ? 11.797 -13.844 -15.875 1 96.38 107 GLY B C 1
ATOM 2023 O O . GLY B 1 107 ? 12.078 -12.68 -16.172 1 96.38 107 GLY B O 1
ATOM 2024 N N . ILE B 1 108 ? 11.109 -14.141 -14.836 1 96.06 108 ILE B N 1
ATOM 2025 C CA . ILE B 1 108 ? 10.68 -13.117 -13.891 1 96.06 108 ILE B CA 1
ATOM 2026 C C . ILE B 1 108 ? 11.875 -12.633 -13.07 1 96.06 108 ILE B C 1
ATOM 2028 O O . ILE B 1 108 ? 11.969 -11.445 -12.742 1 96.06 108 ILE B O 1
ATOM 2032 N N . VAL B 1 109 ? 12.688 -13.555 -12.773 1 96.25 109 VAL B N 1
ATOM 2033 C CA . VAL B 1 109 ? 13.922 -13.242 -12.047 1 96.25 109 VAL B CA 1
ATOM 2034 C C . VAL B 1 109 ? 15.125 -13.75 -12.828 1 96.25 109 VAL B C 1
ATOM 2036 O O . VAL B 1 109 ? 15.039 -14.758 -13.531 1 96.25 109 VAL B O 1
ATOM 2039 N N . SER B 1 110 ? 16.219 -13.047 -12.68 1 93.75 110 SER B N 1
ATOM 2040 C CA . SER B 1 110 ? 17.375 -13.297 -13.539 1 93.75 110 SER B CA 1
ATOM 2041 C C . SER B 1 110 ? 18.156 -14.516 -13.078 1 93.75 110 SER B C 1
ATOM 2043 O O . SER B 1 110 ? 18.859 -15.141 -13.867 1 93.75 110 SER B O 1
ATOM 2045 N N . SER B 1 111 ? 18.172 -14.781 -11.805 1 95.19 111 SER B N 1
ATOM 2046 C CA . SER B 1 111 ? 18.922 -15.906 -11.258 1 95.19 111 SER B CA 1
ATOM 2047 C C . SER B 1 111 ? 18.281 -16.422 -9.977 1 95.19 111 SER B C 1
ATOM 2049 O O . SER B 1 111 ? 17.469 -15.742 -9.359 1 95.19 111 SER B O 1
ATOM 2051 N N . THR B 1 112 ? 18.719 -17.578 -9.594 1 93.62 112 THR B N 1
ATOM 2052 C CA . THR B 1 112 ? 18.25 -18.188 -8.359 1 93.62 112 THR B CA 1
ATOM 2053 C C . THR B 1 112 ? 18.641 -17.328 -7.152 1 93.62 112 THR B C 1
ATOM 2055 O O . THR B 1 112 ? 17.844 -17.172 -6.219 1 93.62 112 THR B O 1
ATOM 2058 N N . GLY B 1 113 ? 19.844 -16.859 -7.184 1 95.31 113 GLY B N 1
ATOM 2059 C CA . GLY B 1 113 ? 20.281 -15.992 -6.098 1 95.31 113 GLY B CA 1
ATOM 2060 C C . GLY B 1 113 ? 19.422 -14.758 -5.938 1 95.31 113 GLY B C 1
ATOM 2061 O O . GLY B 1 113 ? 19 -14.43 -4.824 1 95.31 113 GLY B O 1
ATOM 2062 N N . THR B 1 114 ? 19.172 -14.07 -7.016 1 94.94 114 THR B N 1
ATOM 2063 C CA . THR B 1 114 ? 18.328 -12.891 -7.02 1 94.94 114 THR B CA 1
ATOM 2064 C C . THR B 1 114 ? 16.906 -13.242 -6.574 1 94.94 114 THR B C 1
ATOM 2066 O O . THR B 1 114 ? 16.281 -12.492 -5.828 1 94.94 114 THR B O 1
ATOM 2069 N N . ALA B 1 115 ? 16.484 -14.359 -7.004 1 96.69 115 ALA B N 1
ATOM 2070 C CA . ALA B 1 115 ? 15.156 -14.82 -6.609 1 96.69 115 ALA B CA 1
ATOM 2071 C C . ALA B 1 115 ? 15.07 -15 -5.094 1 96.69 115 ALA B C 1
ATOM 2073 O O . ALA B 1 115 ? 14.109 -14.539 -4.465 1 96.69 115 ALA B O 1
ATOM 2074 N N . TYR B 1 116 ? 16 -15.664 -4.523 1 96.94 116 TYR B N 1
ATOM 2075 C CA . TYR B 1 116 ? 15.992 -15.922 -3.09 1 96.94 116 TYR B CA 1
ATOM 2076 C C . TYR B 1 116 ? 16.031 -14.617 -2.301 1 96.94 116 TYR B C 1
ATOM 2078 O O . TYR B 1 116 ? 15.367 -14.484 -1.27 1 96.94 116 TYR B O 1
ATOM 2086 N N . HIS B 1 117 ? 16.781 -13.688 -2.797 1 97.44 117 HIS B N 1
ATOM 2087 C CA . HIS B 1 117 ? 16.828 -12.383 -2.145 1 97.44 117 HIS B CA 1
ATOM 2088 C C . HIS B 1 117 ? 15.453 -11.734 -2.098 1 97.44 117 HIS B C 1
ATOM 2090 O O . HIS B 1 117 ? 15.008 -11.297 -1.036 1 97.44 117 HIS B O 1
ATOM 2096 N N . HIS B 1 118 ? 14.805 -11.672 -3.188 1 97.94 118 HIS B N 1
ATOM 2097 C CA . HIS B 1 118 ? 13.492 -11.047 -3.266 1 97.94 118 HIS B CA 1
ATOM 2098 C C . HIS B 1 118 ? 12.453 -11.852 -2.492 1 97.94 118 HIS B C 1
ATOM 2100 O O . HIS B 1 118 ? 11.609 -11.273 -1.792 1 97.94 118 HIS B O 1
ATOM 2106 N N . ILE B 1 119 ? 12.508 -13.102 -2.621 1 98.12 119 ILE B N 1
ATOM 2107 C CA . ILE B 1 119 ? 11.539 -13.961 -1.945 1 98.12 119 ILE B CA 1
ATOM 2108 C C . ILE B 1 119 ? 11.719 -13.844 -0.433 1 98.12 119 ILE B C 1
ATOM 2110 O O . ILE B 1 119 ? 10.734 -13.82 0.312 1 98.12 119 ILE B O 1
ATOM 2114 N N . SER B 1 120 ? 12.992 -13.82 0.028 1 98.12 120 SER B N 1
ATOM 2115 C CA . SER B 1 120 ? 13.258 -13.648 1.453 1 98.12 120 SER B CA 1
ATOM 21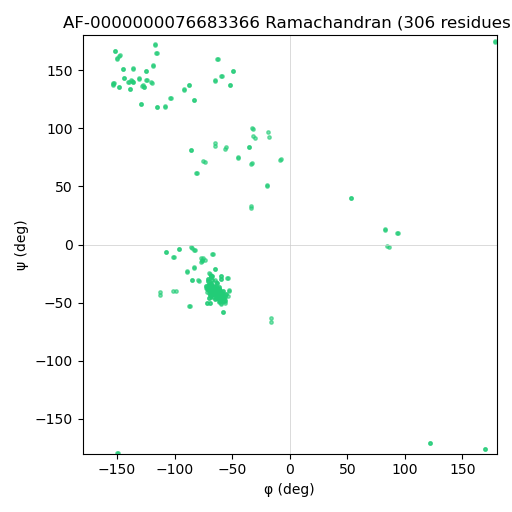16 C C . SER B 1 120 ? 12.633 -12.359 1.979 1 98.12 120 SER B C 1
ATOM 2118 O O . SER B 1 120 ? 12.039 -12.344 3.059 1 98.12 120 SER B O 1
ATOM 2120 N N . ALA B 1 121 ? 12.773 -11.273 1.271 1 97.69 121 ALA B N 1
ATOM 2121 C CA . ALA B 1 121 ? 12.18 -9.992 1.6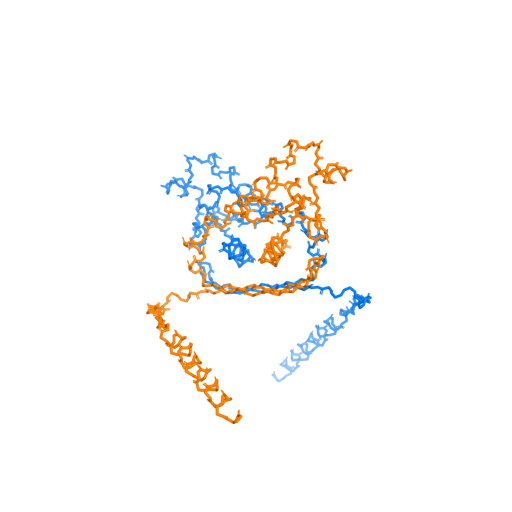6 1 97.69 121 ALA B CA 1
ATOM 2122 C C . ALA B 1 121 ? 10.664 -10.094 1.734 1 97.69 121 ALA B C 1
ATOM 2124 O O . ALA B 1 121 ? 10.047 -9.602 2.684 1 97.69 121 ALA B O 1
ATOM 2125 N N . LEU B 1 122 ? 10.07 -10.727 0.766 1 98.19 122 LEU B N 1
ATOM 2126 C CA . LEU B 1 122 ? 8.625 -10.883 0.702 1 98.19 122 LEU B CA 1
ATOM 2127 C C . LEU B 1 122 ? 8.125 -11.797 1.814 1 98.19 122 LEU B C 1
ATOM 2129 O O . LEU B 1 122 ? 7.051 -11.578 2.371 1 98.19 122 LEU B O 1
ATOM 2133 N N . GLN B 1 123 ? 8.93 -12.797 2.145 1 98 123 GLN B N 1
ATOM 2134 C CA . GLN B 1 123 ? 8.578 -13.695 3.236 1 98 123 GLN B CA 1
ATOM 2135 C C . GLN B 1 123 ? 8.68 -12.992 4.586 1 98 123 GLN B C 1
ATOM 2137 O O . GLN B 1 123 ? 7.785 -13.109 5.426 1 98 123 GLN B O 1
ATOM 2142 N N . ALA B 1 124 ? 9.742 -12.297 4.789 1 97.38 124 ALA B N 1
ATOM 2143 C CA . ALA B 1 124 ? 9.977 -11.602 6.051 1 97.38 124 ALA B CA 1
ATOM 2144 C C . ALA B 1 124 ? 8.867 -10.594 6.34 1 97.38 124 ALA B C 1
ATOM 2146 O O . ALA B 1 124 ? 8.531 -10.352 7.5 1 97.38 124 ALA B O 1
ATOM 2147 N N . SER B 1 125 ? 8.289 -10.078 5.312 1 97.5 125 SER B N 1
ATOM 2148 C CA . SER B 1 125 ? 7.246 -9.078 5.469 1 97.5 125 SER B CA 1
ATOM 2149 C C . SER B 1 125 ? 5.855 -9.703 5.418 1 97.5 125 SER B C 1
ATOM 2151 O O . SER B 1 125 ? 4.848 -9 5.453 1 97.5 125 SER B O 1
ATOM 2153 N N . GLY B 1 126 ? 5.777 -11.016 5.168 1 97.44 126 GLY B N 1
ATOM 2154 C CA . GLY B 1 126 ? 4.535 -11.758 5.309 1 97.44 126 GLY B CA 1
ATOM 2155 C C . GLY B 1 126 ? 3.752 -11.859 4.012 1 97.44 126 GLY B C 1
ATOM 2156 O O . GLY B 1 126 ? 2.602 -12.305 4.012 1 97.44 126 GLY B O 1
ATOM 2157 N N . TRP B 1 127 ? 4.25 -11.5 2.928 1 97.94 127 TRP B N 1
ATOM 2158 C CA . TRP B 1 127 ? 3.512 -11.453 1.67 1 97.94 127 TRP B CA 1
ATOM 2159 C C . TRP B 1 127 ? 3.592 -12.781 0.938 1 97.94 127 TRP B C 1
ATOM 2161 O O . TRP B 1 127 ? 2.742 -13.094 0.1 1 97.94 127 TRP B O 1
ATOM 2171 N N . VAL B 1 128 ? 4.613 -13.57 1.23 1 98.12 128 VAL B N 1
ATOM 2172 C CA . VAL B 1 128 ? 4.82 -14.859 0.566 1 98.12 128 VAL B CA 1
ATOM 2173 C C . VAL B 1 128 ? 5.082 -15.938 1.607 1 98.12 128 VAL B C 1
ATOM 2175 O O . VAL B 1 128 ? 5.727 -15.688 2.629 1 98.12 128 VAL B O 1
ATOM 2178 N N . ARG B 1 129 ? 4.598 -17.016 1.346 1 97.38 129 ARG B N 1
ATOM 2179 C CA . ARG B 1 129 ? 4.863 -18.203 2.131 1 97.38 129 ARG B CA 1
ATOM 2180 C C . ARG B 1 129 ? 5.504 -19.297 1.271 1 97.38 129 ARG B C 1
ATOM 2182 O O . ARG B 1 129 ? 5.129 -19.469 0.11 1 97.38 129 ARG B O 1
ATOM 2189 N N . LYS B 1 130 ? 6.449 -19.969 1.809 1 97.38 130 LYS B N 1
ATOM 2190 C CA . LYS B 1 130 ? 7.078 -21.109 1.158 1 97.38 130 LYS B CA 1
ATOM 2191 C C . LYS B 1 130 ? 6.816 -22.391 1.935 1 97.38 130 LYS B C 1
ATOM 2193 O O . LYS B 1 130 ? 7.141 -22.484 3.121 1 97.38 130 LYS B O 1
ATOM 2198 N N . LYS B 1 131 ? 6.172 -23.328 1.35 1 96.25 131 LYS B N 1
ATOM 2199 C CA . LYS B 1 131 ? 5.941 -24.641 1.917 1 96.25 131 LYS B CA 1
ATOM 2200 C C . LYS B 1 131 ? 6.332 -25.75 0.932 1 96.25 131 LYS B C 1
ATOM 2202 O O . LYS B 1 131 ? 5.836 -25.781 -0.196 1 96.25 131 LYS B O 1
ATOM 2207 N N . ASP B 1 132 ? 7.262 -26.594 1.347 1 96.62 132 ASP B N 1
ATOM 2208 C CA . ASP B 1 132 ? 7.715 -27.719 0.55 1 96.62 132 ASP B CA 1
ATOM 2209 C C . ASP B 1 132 ? 8.148 -27.281 -0.846 1 96.62 132 ASP B C 1
ATOM 2211 O O . ASP B 1 132 ? 7.746 -27.891 -1.846 1 96.62 132 ASP B O 1
ATOM 2215 N N . GLY B 1 133 ? 8.789 -26.203 -0.918 1 96.44 133 GLY B N 1
ATOM 2216 C CA . GLY B 1 133 ? 9.352 -25.703 -2.162 1 96.44 133 GLY B CA 1
ATOM 2217 C C . GLY B 1 133 ? 8.367 -24.922 -2.996 1 96.44 133 GLY B C 1
ATOM 2218 O O . GLY B 1 133 ? 8.719 -24.391 -4.055 1 96.44 133 GLY B O 1
ATOM 2219 N N . VAL B 1 134 ? 7.121 -24.812 -2.5 1 97.19 134 VAL B N 1
ATOM 2220 C CA . VAL B 1 134 ? 6.082 -24.109 -3.244 1 97.19 134 VAL B CA 1
ATOM 2221 C C . VAL B 1 134 ? 5.852 -22.734 -2.633 1 97.19 134 VAL B C 1
ATOM 2223 O O . VAL B 1 134 ? 5.676 -22.609 -1.418 1 97.19 134 VAL B O 1
ATOM 2226 N N . LEU B 1 135 ? 5.938 -21.703 -3.477 1 97.81 135 LEU B N 1
ATOM 2227 C CA . LEU B 1 135 ? 5.684 -20.312 -3.084 1 97.81 135 LEU B CA 1
ATOM 2228 C C . LEU B 1 135 ? 4.223 -19.938 -3.316 1 97.81 135 LEU B C 1
ATOM 2230 O O . LEU B 1 135 ? 3.66 -20.25 -4.371 1 97.81 135 LEU B O 1
ATOM 2234 N N . SER B 1 136 ? 3.643 -19.312 -2.322 1 97.06 136 SER B N 1
ATOM 2235 C CA . SER B 1 136 ? 2.273 -18.844 -2.471 1 97.06 136 SER B CA 1
ATOM 2236 C C . SER B 1 136 ? 2.031 -17.594 -1.629 1 97.06 136 SER B C 1
ATOM 2238 O O . SER B 1 136 ? 2.82 -17.266 -0.737 1 97.06 136 SER B O 1
ATOM 2240 N N . ILE B 1 137 ? 1.005 -16.859 -1.984 1 96.75 137 ILE B N 1
ATOM 2241 C CA . ILE B 1 137 ? 0.532 -15.781 -1.123 1 96.75 137 ILE B CA 1
ATOM 2242 C C . ILE B 1 137 ? -0.39 -16.344 -0.046 1 96.75 137 ILE B C 1
ATOM 2244 O O . ILE B 1 137 ? -1.348 -17.062 -0.353 1 96.75 137 ILE B O 1
ATOM 2248 N N . PRO B 1 138 ? -0.029 -16.047 1.271 1 95.25 138 PRO B N 1
ATOM 2249 C CA . PRO B 1 138 ? -1.005 -16.453 2.283 1 95.25 138 PRO B CA 1
ATOM 2250 C C . PRO B 1 138 ? -2.414 -15.945 1.982 1 95.25 138 PRO B C 1
ATOM 2252 O O . PRO B 1 138 ? -2.588 -14.789 1.579 1 95.25 138 PRO B O 1
ATOM 2255 N N . PRO B 1 139 ? -3.438 -16.781 2.158 1 93.44 139 PRO B N 1
ATOM 2256 C CA . PRO B 1 139 ? -4.805 -16.391 1.816 1 93.44 139 PRO B CA 1
ATOM 2257 C C . PRO B 1 139 ? -5.219 -15.07 2.467 1 93.44 139 PRO B C 1
ATOM 2259 O O . PRO B 1 139 ? -5.914 -14.266 1.845 1 93.44 139 PRO B O 1
ATOM 2262 N N . GLY B 1 140 ? -4.848 -14.828 3.676 1 94 140 GLY B N 1
ATOM 2263 C CA . GLY B 1 140 ? -5.207 -13.617 4.395 1 94 140 GLY B CA 1
ATOM 2264 C C . GLY B 1 140 ? -4.566 -12.367 3.816 1 94 140 GLY B C 1
ATOM 2265 O O . GLY B 1 140 ? -4.945 -11.25 4.168 1 9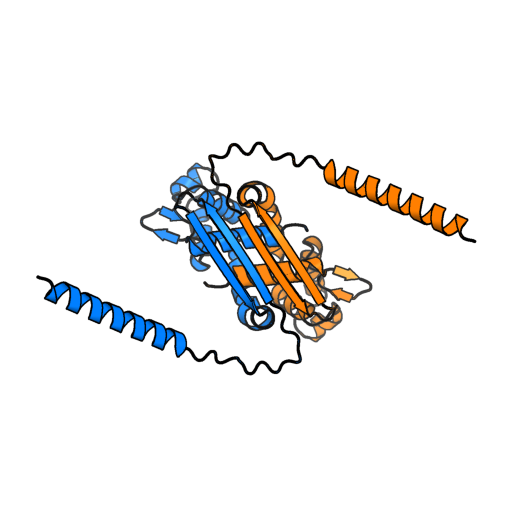4 140 GLY B O 1
ATOM 2266 N N . ARG B 1 141 ? -3.641 -12.516 2.844 1 96.31 141 ARG B N 1
ATOM 2267 C CA . ARG B 1 141 ? -2.902 -11.375 2.309 1 96.31 141 ARG B CA 1
ATOM 2268 C C . ARG B 1 141 ? -3.377 -11.023 0.902 1 96.31 141 ARG B C 1
ATOM 2270 O O . ARG B 1 141 ? -3.018 -9.977 0.361 1 96.31 141 ARG B O 1
ATOM 2277 N N . ILE B 1 142 ? -4.234 -11.836 0.369 1 96 142 ILE B N 1
ATOM 2278 C CA . ILE B 1 142 ? -4.648 -11.648 -1.017 1 96 142 ILE B CA 1
ATOM 2279 C C . ILE B 1 142 ? -5.5 -10.383 -1.135 1 96 142 ILE B C 1
ATOM 2281 O O . ILE B 1 142 ? -5.207 -9.508 -1.949 1 96 142 ILE B O 1
ATOM 2285 N N . ILE B 1 143 ? -6.484 -10.266 -0.305 1 96.94 143 ILE B N 1
ATOM 2286 C CA . ILE B 1 143 ? -7.363 -9.102 -0.38 1 96.94 143 ILE B CA 1
ATOM 2287 C C . ILE B 1 143 ? -6.602 -7.852 0.054 1 96.94 143 ILE B C 1
ATOM 2289 O O . ILE B 1 143 ? -6.68 -6.809 -0.601 1 96.94 143 ILE B O 1
ATOM 2293 N N . PRO B 1 144 ? -5.812 -7.887 1.117 1 98.06 144 PRO B N 1
ATOM 2294 C CA . PRO B 1 144 ? -4.988 -6.727 1.464 1 98.06 144 PRO B CA 1
ATOM 2295 C C . PRO B 1 144 ? -4.082 -6.285 0.318 1 98.06 144 PRO B C 1
ATOM 2297 O O . PRO B 1 144 ? -3.957 -5.09 0.049 1 98.06 144 PRO B O 1
ATOM 2300 N N . LEU B 1 145 ? -3.463 -7.199 -0.372 1 97.5 145 LEU B N 1
ATOM 2301 C CA . LEU B 1 145 ? -2.596 -6.859 -1.494 1 97.5 145 LEU B CA 1
ATOM 2302 C C . LEU B 1 145 ? -3.377 -6.129 -2.584 1 97.5 145 LEU B C 1
ATOM 2304 O O . LEU B 1 145 ? -2.957 -5.066 -3.049 1 97.5 145 LEU B O 1
ATOM 2308 N N . LEU B 1 146 ? -4.492 -6.68 -2.939 1 97.31 146 LEU B N 1
ATOM 2309 C CA . LEU B 1 146 ? -5.305 -6.086 -3.996 1 97.31 146 LEU B CA 1
ATOM 2310 C C . LEU B 1 146 ? -5.887 -4.75 -3.549 1 97.31 146 LEU B C 1
ATOM 2312 O O . LEU B 1 146 ? -6.062 -3.842 -4.363 1 97.31 146 LEU B O 1
ATOM 2316 N N . THR B 1 147 ? -6.137 -4.621 -2.268 1 98.5 147 THR B N 1
ATOM 2317 C CA . THR B 1 147 ? -6.598 -3.354 -1.712 1 98.5 147 THR B CA 1
ATOM 2318 C C . THR B 1 147 ? -5.508 -2.289 -1.815 1 98.5 147 THR B C 1
ATOM 2320 O O . THR B 1 147 ? -5.789 -1.135 -2.143 1 98.5 147 THR B O 1
ATOM 2323 N N . ILE B 1 148 ? -4.312 -2.658 -1.53 1 98.56 148 ILE B N 1
ATOM 2324 C CA . ILE B 1 148 ? -3.189 -1.74 -1.672 1 98.56 148 ILE B CA 1
ATOM 2325 C C . ILE B 1 148 ? -3.09 -1.266 -3.119 1 98.56 148 ILE B C 1
ATOM 2327 O O . ILE B 1 148 ? -2.883 -0.078 -3.377 1 98.56 148 ILE B O 1
ATOM 2331 N N . VAL B 1 149 ? -3.258 -2.18 -4.043 1 98.19 149 VAL B N 1
ATOM 2332 C CA . VAL B 1 149 ? -3.232 -1.829 -5.457 1 98.19 149 VAL B CA 1
ATOM 2333 C C . VAL B 1 149 ? -4.367 -0.857 -5.77 1 98.19 149 VAL B C 1
ATOM 2335 O O . VAL B 1 149 ? -4.152 0.172 -6.414 1 98.19 149 VAL B O 1
ATOM 2338 N N . ALA B 1 150 ? -5.52 -1.136 -5.293 1 98.38 150 ALA B N 1
ATOM 2339 C CA . ALA B 1 150 ? -6.672 -0.271 -5.539 1 98.38 150 ALA B CA 1
ATOM 2340 C C . ALA B 1 150 ? -6.441 1.124 -4.969 1 98.38 150 ALA B C 1
ATOM 2342 O O . ALA B 1 150 ? -6.754 2.127 -5.613 1 98.38 150 ALA B O 1
ATOM 2343 N N . ALA B 1 151 ? -5.953 1.201 -3.764 1 98.31 151 ALA B N 1
ATOM 2344 C CA . ALA B 1 151 ? -5.73 2.473 -3.082 1 98.31 151 ALA B CA 1
ATOM 2345 C C . ALA B 1 151 ? -4.602 3.26 -3.742 1 98.31 151 ALA B C 1
ATOM 2347 O O . ALA B 1 151 ? -4.539 4.484 -3.625 1 98.31 151 ALA B O 1
ATOM 2348 N N . GLY B 1 152 ? -3.676 2.566 -4.363 1 97.94 152 GLY B N 1
ATOM 2349 C CA . GLY B 1 152 ? -2.543 3.201 -5.02 1 97.94 152 GLY B CA 1
ATOM 2350 C C . GLY B 1 152 ? -2.865 3.701 -6.414 1 97.94 152 GLY B C 1
ATOM 2351 O O . GLY B 1 152 ? -2.041 4.363 -7.047 1 97.94 152 GLY B O 1
ATOM 2352 N N . GLU B 1 153 ? -4.062 3.43 -6.914 1 96.69 153 GLU B N 1
ATOM 2353 C CA . GLU B 1 153 ? -4.445 3.906 -8.242 1 96.69 153 GLU B CA 1
ATOM 2354 C C . GLU B 1 153 ? -4.473 5.43 -8.289 1 96.69 153 GLU B C 1
ATOM 2356 O O . GLU B 1 153 ? -4.52 6.094 -7.254 1 96.69 153 GLU B O 1
ATOM 2361 N N . ASN B 1 154 ? -4.395 5.949 -9.5 1 89.25 154 ASN B N 1
ATOM 2362 C CA . ASN B 1 154 ? -4.457 7.395 -9.688 1 89.25 154 ASN B CA 1
ATOM 2363 C C . ASN B 1 154 ? -5.898 7.887 -9.781 1 89.25 154 ASN B C 1
ATOM 2365 O O . ASN B 1 154 ? -6.484 7.902 -10.867 1 89.25 154 ASN B O 1
ATOM 2369 N N . HIS B 1 155 ? -6.535 8.062 -8.586 1 76.06 155 HIS B N 1
ATOM 2370 C CA . HIS B 1 155 ? -7.902 8.562 -8.586 1 76.06 155 HIS B CA 1
ATOM 2371 C C . HIS B 1 155 ? -7.934 10.078 -8.43 1 76.06 155 HIS B C 1
ATOM 2373 O O . HIS B 1 155 ? -6.992 10.672 -7.891 1 76.06 155 HIS B O 1
#

Secondary structure (DSSP, 8-state):
-HHHHHHHHHHHHHHHHHHHHHHHTS--------SSS---EEEEEEEEEETTEEEEEEEEEEHHHIIIIIHHHHHHHHHTT-SHHHHHHHHHHHH--B-HHHHHHTTSSS-HHHHHHHHHHHHHTTS-EEETTEEE--HHHHHHHHHHHHHHS--/-HHHHHHHHHHHHHHHHHHHHHHHTS--------TTS---EEEEEEEEEETTEEEEEEEEEEHHHIIIIIHHHHHHHHHTT-SHHHHHHHHHHHH--B-HHHHHHTTSSS-HHHHHHHHHHHHHTTS-EEETTEEE--HHHHHHHHHHHHHHS--